Protein AF-A0A9N9FEV3-F1 (afdb_monomer_lite)

Radius of gyration: 33.99 Å; chains: 1; bounding box: 74×33×90 Å

Structure (mmCIF, N/CA/C/O backbone):
data_AF-A0A9N9FEV3-F1
#
_entry.id   AF-A0A9N9FEV3-F1
#
loop_
_atom_site.group_PDB
_atom_site.id
_atom_site.type_symbol
_atom_site.label_atom_id
_atom_site.label_alt_id
_atom_site.label_comp_id
_atom_site.label_asym_id
_atom_site.label_entity_id
_atom_site.label_seq_id
_atom_site.pdbx_PDB_ins_code
_atom_site.Cartn_x
_atom_site.Cartn_y
_atom_site.Cartn_z
_atom_site.occupancy
_atom_site.B_iso_or_equiv
_atom_site.auth_seq_id
_atom_site.auth_comp_id
_atom_site.auth_asym_id
_atom_site.auth_atom_id
_atom_site.pdbx_PDB_model_num
ATOM 1 N N . MET A 1 1 ? -10.235 -8.795 18.829 1.00 46.62 1 MET A N 1
ATOM 2 C CA . MET A 1 1 ? -9.076 -9.648 18.481 1.00 46.62 1 MET A CA 1
ATOM 3 C C . MET A 1 1 ? -8.788 -9.553 16.982 1.00 46.62 1 MET A C 1
ATOM 5 O O . MET A 1 1 ? -7.629 -9.436 16.609 1.00 46.62 1 MET A O 1
ATOM 9 N N . ASP A 1 2 ? -9.829 -9.450 16.149 1.00 63.72 2 ASP A N 1
ATOM 10 C CA . ASP A 1 2 ? -9.711 -9.367 14.683 1.00 63.72 2 ASP A CA 1
ATOM 11 C C . ASP A 1 2 ? -8.996 -8.112 14.156 1.00 63.72 2 ASP A C 1
ATOM 13 O O . ASP A 1 2 ? -8.153 -8.231 13.273 1.00 63.72 2 ASP A O 1
ATOM 17 N N . SER A 1 3 ? -9.219 -6.932 14.751 1.00 64.06 3 SER A N 1
ATOM 18 C CA . SER A 1 3 ? -8.550 -5.689 14.311 1.00 64.06 3 SER A CA 1
ATOM 19 C C . SER A 1 3 ? -7.021 -5.733 14.438 1.00 64.06 3 SER A C 1
ATOM 21 O O . SER A 1 3 ? -6.312 -5.294 13.539 1.00 64.06 3 SER A O 1
ATOM 23 N N . ILE A 1 4 ? -6.489 -6.320 15.518 1.00 63.47 4 ILE A N 1
ATOM 24 C CA . ILE A 1 4 ? -5.034 -6.434 15.740 1.00 63.47 4 ILE A CA 1
ATOM 25 C C . ILE A 1 4 ? -4.415 -7.441 14.760 1.00 63.47 4 ILE A C 1
ATOM 27 O O . ILE A 1 4 ? -3.338 -7.201 14.216 1.00 63.47 4 ILE A O 1
ATOM 31 N N . ASN A 1 5 ? -5.116 -8.546 14.491 1.00 71.50 5 ASN A N 1
ATOM 32 C CA . ASN A 1 5 ? -4.679 -9.551 13.522 1.00 71.50 5 ASN A CA 1
ATOM 33 C C . ASN A 1 5 ? -4.689 -9.007 12.084 1.00 71.50 5 ASN A C 1
ATOM 35 O O . ASN A 1 5 ? -3.796 -9.336 11.301 1.00 71.50 5 ASN A O 1
ATOM 39 N N . ASN A 1 6 ? -5.661 -8.157 11.743 1.00 77.75 6 ASN A N 1
ATOM 40 C CA . ASN A 1 6 ? -5.709 -7.460 10.456 1.00 77.75 6 ASN A CA 1
ATOM 41 C C . ASN A 1 6 ? -4.569 -6.439 10.334 1.00 77.75 6 ASN A C 1
ATOM 43 O O . ASN A 1 6 ? -3.866 -6.436 9.329 1.00 77.75 6 ASN A O 1
ATOM 47 N N . LEU A 1 7 ? -4.298 -5.663 11.390 1.00 76.06 7 LEU A N 1
ATOM 48 C CA . LEU A 1 7 ? -3.181 -4.715 11.419 1.00 76.06 7 LEU A CA 1
ATOM 49 C C . LEU A 1 7 ? -1.832 -5.421 11.182 1.00 76.06 7 LEU A C 1
ATOM 51 O O . LEU A 1 7 ? -1.022 -4.983 10.368 1.00 76.06 7 LEU A O 1
ATOM 55 N N . TYR A 1 8 ? -1.604 -6.553 11.859 1.00 77.00 8 TYR A N 1
ATOM 56 C CA . TYR A 1 8 ? -0.382 -7.344 11.701 1.00 77.00 8 TYR A CA 1
ATOM 57 C C . TYR A 1 8 ? -0.216 -7.892 10.277 1.00 77.00 8 TYR A C 1
ATOM 59 O O . TYR A 1 8 ? 0.888 -7.859 9.727 1.00 77.00 8 TYR A O 1
ATOM 67 N N . ARG A 1 9 ? -1.309 -8.367 9.667 1.00 87.56 9 ARG A N 1
ATOM 68 C CA . ARG A 1 9 ? -1.321 -8.839 8.277 1.00 87.56 9 ARG A CA 1
ATOM 69 C C . ARG A 1 9 ? -0.958 -7.713 7.311 1.00 87.56 9 ARG A C 1
ATOM 71 O O . ARG A 1 9 ? -0.009 -7.872 6.550 1.00 87.56 9 ARG A O 1
ATOM 78 N N . ASN A 1 10 ? -1.608 -6.557 7.434 1.00 86.50 10 ASN A N 1
ATOM 79 C CA . ASN A 1 10 ? -1.361 -5.410 6.561 1.00 86.50 10 ASN A CA 1
ATOM 80 C C . ASN A 1 10 ? 0.096 -4.930 6.662 1.00 86.50 10 ASN A C 1
ATOM 82 O O . ASN A 1 10 ? 0.734 -4.660 5.647 1.00 86.50 10 ASN A O 1
ATOM 86 N N . PHE A 1 11 ? 0.686 -4.910 7.863 1.00 86.25 11 PHE A N 1
ATOM 87 C CA . PHE A 1 11 ? 2.107 -4.576 8.019 1.00 86.25 11 PHE A CA 1
ATOM 88 C C . PHE A 1 11 ? 3.061 -5.605 7.402 1.00 86.25 11 PHE A C 1
ATOM 90 O O . PHE A 1 11 ? 4.135 -5.231 6.915 1.00 86.25 11 PHE A O 1
ATOM 97 N N . LYS A 1 12 ? 2.706 -6.893 7.435 1.00 91.88 12 LYS A N 1
ATOM 98 C CA . LYS A 1 12 ? 3.480 -7.944 6.768 1.00 91.88 12 LYS A CA 1
ATOM 99 C C . LYS A 1 12 ? 3.437 -7.757 5.250 1.00 91.88 12 LYS A C 1
ATOM 101 O O . LYS A 1 12 ? 4.491 -7.720 4.620 1.00 91.88 12 LYS A O 1
ATOM 106 N N . ASP A 1 13 ? 2.252 -7.547 4.694 1.00 92.50 13 ASP A N 1
ATOM 107 C CA . ASP A 1 13 ? 2.070 -7.390 3.251 1.00 92.50 13 ASP A CA 1
ATOM 108 C C . ASP A 1 13 ? 2.741 -6.101 2.735 1.00 92.50 13 ASP A C 1
ATOM 110 O O . ASP A 1 13 ? 3.391 -6.108 1.686 1.00 92.50 13 ASP A O 1
ATOM 114 N N . LEU A 1 14 ? 2.718 -5.019 3.526 1.00 91.69 14 LEU A N 1
ATOM 115 C CA . LEU A 1 14 ? 3.453 -3.782 3.240 1.00 91.69 14 LEU A CA 1
ATOM 116 C C . LEU A 1 14 ? 4.976 -4.013 3.172 1.00 91.69 14 LEU A C 1
ATOM 118 O O . LEU A 1 14 ? 5.665 -3.448 2.317 1.00 91.69 14 LEU A O 1
ATOM 122 N N . LYS A 1 15 ? 5.527 -4.858 4.056 1.00 92.25 15 LYS A N 1
ATOM 123 C CA . LYS A 1 15 ? 6.948 -5.250 4.008 1.00 92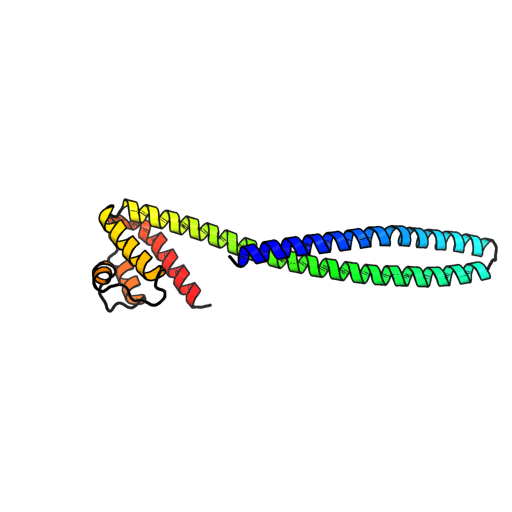.25 15 LYS A CA 1
ATOM 124 C C . LYS A 1 15 ? 7.278 -6.007 2.726 1.00 92.25 15 LYS A C 1
ATOM 126 O O . LYS A 1 15 ? 8.322 -5.743 2.124 1.00 92.25 15 LYS A O 1
ATOM 131 N N . ASP A 1 16 ? 6.394 -6.897 2.293 1.00 94.88 16 ASP A N 1
ATOM 132 C CA . ASP A 1 16 ? 6.584 -7.666 1.066 1.00 94.88 16 ASP A CA 1
ATOM 133 C C . ASP A 1 16 ? 6.515 -6.764 -0.176 1.00 94.88 16 ASP A C 1
ATOM 135 O O . ASP A 1 16 ? 7.354 -6.880 -1.075 1.00 94.88 16 ASP A O 1
ATOM 139 N N . LEU A 1 17 ? 5.584 -5.801 -0.210 1.00 94.31 17 LEU A N 1
ATOM 140 C CA . LEU A 1 17 ? 5.532 -4.771 -1.255 1.00 94.31 17 LEU A CA 1
ATOM 141 C C . LEU A 1 17 ? 6.802 -3.914 -1.279 1.00 94.31 17 LEU A C 1
ATOM 143 O O . LEU A 1 17 ? 7.364 -3.677 -2.351 1.00 94.31 17 LEU A O 1
ATOM 147 N N . LYS A 1 18 ? 7.313 -3.515 -0.108 1.00 93.56 18 LYS A N 1
ATOM 148 C CA . LYS A 1 18 ? 8.578 -2.774 0.001 1.00 93.56 18 LYS A CA 1
ATOM 149 C C . LYS A 1 18 ? 9.749 -3.566 -0.582 1.00 93.56 18 LYS A C 1
ATOM 151 O O . LYS A 1 18 ? 10.563 -2.999 -1.310 1.00 93.56 18 LYS A O 1
ATOM 156 N N . LEU A 1 19 ? 9.831 -4.867 -0.297 1.00 94.75 19 LEU A N 1
ATOM 157 C CA . LEU A 1 19 ? 10.877 -5.731 -0.844 1.00 94.75 19 LEU A CA 1
ATOM 158 C C . LEU A 1 19 ? 10.767 -5.860 -2.371 1.00 94.75 19 LEU A C 1
ATOM 160 O O . LEU A 1 19 ? 11.773 -5.735 -3.071 1.00 94.75 19 LEU A O 1
ATOM 164 N N . LYS A 1 20 ? 9.550 -6.048 -2.897 1.00 95.12 20 LYS A N 1
ATOM 165 C CA . LYS A 1 20 ? 9.294 -6.081 -4.347 1.00 95.12 20 LYS A CA 1
ATOM 166 C C . LYS A 1 20 ? 9.716 -4.775 -5.024 1.00 95.12 20 LYS A C 1
ATOM 168 O O . LYS A 1 20 ? 10.407 -4.823 -6.040 1.00 95.12 20 LYS A O 1
ATOM 173 N N . ASN A 1 21 ? 9.377 -3.626 -4.436 1.00 94.19 21 ASN A N 1
ATOM 174 C CA . ASN A 1 21 ? 9.765 -2.318 -4.964 1.00 94.19 21 ASN A CA 1
ATOM 175 C C . ASN A 1 21 ? 11.292 -2.135 -4.993 1.00 94.19 21 ASN A C 1
ATOM 177 O O . ASN A 1 21 ? 11.847 -1.688 -5.993 1.00 94.19 21 ASN A O 1
ATOM 181 N N . LEU A 1 22 ? 11.990 -2.545 -3.927 1.00 93.56 22 LEU A N 1
ATOM 182 C CA . LEU A 1 22 ? 13.456 -2.499 -3.876 1.00 93.56 22 LEU A CA 1
ATOM 183 C C . LEU A 1 22 ? 14.097 -3.352 -4.977 1.00 93.56 22 LEU A C 1
ATOM 185 O O . LEU A 1 22 ? 15.072 -2.931 -5.597 1.00 93.56 22 LEU A O 1
ATOM 189 N N . ASN A 1 23 ? 13.555 -4.541 -5.240 1.00 93.62 23 ASN A N 1
ATOM 190 C CA . ASN A 1 23 ? 14.064 -5.419 -6.295 1.00 93.62 23 ASN A CA 1
ATOM 191 C C . ASN A 1 23 ? 13.820 -4.844 -7.698 1.00 93.62 23 ASN A C 1
ATOM 193 O O . ASN A 1 23 ? 14.698 -4.939 -8.559 1.00 93.62 23 ASN A O 1
ATOM 197 N N . LEU A 1 24 ? 12.673 -4.192 -7.916 1.00 93.69 24 LEU A N 1
ATOM 198 C CA . LEU A 1 24 ? 12.403 -3.463 -9.156 1.00 93.69 24 LEU A CA 1
ATOM 199 C C . LEU A 1 24 ? 13.379 -2.311 -9.361 1.00 93.69 24 LEU A C 1
ATOM 201 O O . LEU A 1 24 ? 13.983 -2.215 -10.423 1.00 93.69 24 LEU A O 1
ATOM 205 N N . GLN A 1 25 ? 13.599 -1.482 -8.340 1.00 90.69 25 GLN A N 1
ATOM 206 C CA . GLN A 1 25 ? 14.552 -0.373 -8.423 1.00 90.69 25 GLN A CA 1
ATOM 207 C C . GLN A 1 25 ? 15.972 -0.852 -8.743 1.00 90.69 25 GLN A C 1
ATOM 209 O O . GLN A 1 25 ? 16.647 -0.259 -9.585 1.00 90.69 25 GLN A O 1
ATOM 214 N N . LYS A 1 26 ? 16.412 -1.954 -8.120 1.00 93.19 26 LYS A N 1
ATOM 215 C CA . LYS A 1 26 ? 17.711 -2.579 -8.419 1.00 93.19 26 LYS A CA 1
ATOM 216 C C . LYS A 1 26 ? 17.829 -3.033 -9.872 1.00 93.19 26 LYS A C 1
ATOM 218 O O . LYS A 1 26 ? 18.924 -2.980 -10.416 1.00 93.19 26 LYS A O 1
ATOM 223 N N . SER A 1 27 ? 16.726 -3.466 -10.476 1.00 90.50 27 SER A N 1
ATOM 224 C CA . SER A 1 27 ? 16.697 -3.934 -11.865 1.00 90.50 27 SER A CA 1
ATOM 225 C C . SER A 1 27 ? 16.547 -2.780 -12.867 1.00 90.50 27 SER A C 1
ATOM 227 O O . SER A 1 27 ? 17.053 -2.873 -13.976 1.00 90.50 27 SER A O 1
ATOM 229 N N . LEU A 1 28 ? 15.897 -1.674 -12.480 1.00 91.06 28 LEU A N 1
ATOM 230 C CA . LEU A 1 28 ? 15.610 -0.546 -13.375 1.00 91.06 28 LEU A CA 1
ATOM 231 C C . LEU A 1 28 ? 16.851 0.320 -13.600 1.00 91.06 28 LEU A C 1
ATOM 233 O O . LEU A 1 28 ? 17.079 0.818 -14.697 1.00 91.06 28 LEU A O 1
ATOM 237 N N . LYS A 1 29 ? 17.666 0.483 -12.553 1.00 90.81 29 LYS A N 1
ATOM 238 C CA . LYS A 1 29 ? 18.888 1.287 -12.601 1.00 90.81 29 LYS A CA 1
ATOM 239 C C . LYS A 1 29 ? 19.859 0.861 -13.719 1.00 90.81 29 LYS A C 1
ATOM 241 O O . LYS A 1 29 ? 20.222 1.736 -14.498 1.00 90.81 29 LYS A O 1
ATOM 246 N N . PRO A 1 30 ? 20.262 -0.420 -13.846 1.00 92.69 30 PRO A N 1
ATOM 247 C CA . PRO A 1 30 ? 21.149 -0.836 -14.931 1.00 92.69 30 PRO A CA 1
ATOM 248 C C . PRO A 1 30 ? 20.497 -0.716 -16.312 1.00 92.69 30 PRO A C 1
ATOM 250 O O . PRO A 1 30 ? 21.194 -0.410 -17.266 1.00 92.69 30 PRO A O 1
ATOM 253 N N . MET A 1 31 ? 19.173 -0.877 -16.432 1.00 90.88 31 MET A N 1
ATOM 254 C CA . MET A 1 31 ? 18.487 -0.692 -17.719 1.00 90.88 31 MET A CA 1
ATOM 255 C C . MET A 1 31 ? 18.555 0.751 -18.221 1.00 90.88 31 MET A C 1
ATOM 257 O O . MET A 1 31 ? 18.678 0.961 -19.422 1.00 90.88 31 MET A O 1
ATOM 261 N N . GLY A 1 32 ? 18.488 1.733 -17.316 1.00 90.25 32 GLY A N 1
ATOM 262 C CA . GLY A 1 32 ? 18.696 3.137 -17.678 1.00 90.25 32 GLY A CA 1
ATOM 263 C C . GLY A 1 32 ? 20.120 3.403 -18.174 1.00 90.25 32 GLY A C 1
ATOM 264 O O . GLY A 1 32 ? 20.295 4.124 -19.146 1.00 90.25 32 GLY A O 1
ATOM 265 N N . GLN A 1 33 ? 21.119 2.764 -17.556 1.00 93.38 33 GLN A N 1
ATOM 266 C CA . GLN A 1 33 ? 22.520 2.866 -17.983 1.00 93.38 33 GLN A CA 1
ATOM 267 C C . GLN A 1 33 ? 22.744 2.211 -19.351 1.00 93.38 33 GLN A C 1
ATOM 269 O O . GLN A 1 33 ? 23.334 2.824 -20.229 1.00 93.38 33 GLN A O 1
ATOM 274 N N . GLU A 1 34 ? 22.197 1.011 -19.564 1.00 93.81 34 GLU A N 1
ATOM 275 C CA . GLU A 1 34 ? 22.226 0.323 -20.862 1.00 93.81 34 GLU A CA 1
ATOM 276 C C . GLU A 1 34 ? 21.590 1.189 -21.961 1.00 93.81 34 GLU A C 1
ATOM 278 O O . GLU A 1 34 ? 22.093 1.260 -23.077 1.00 93.81 34 GLU A O 1
ATOM 283 N N . GLN A 1 35 ? 20.503 1.901 -21.647 1.00 93.69 35 GLN A N 1
ATOM 284 C CA . GLN A 1 35 ? 19.866 2.802 -22.601 1.00 93.69 35 GLN A CA 1
ATOM 285 C C . GLN A 1 35 ? 20.772 3.984 -22.990 1.00 93.69 35 GLN A C 1
ATOM 287 O O . GLN A 1 35 ? 20.810 4.346 -24.166 1.00 93.69 35 GLN A O 1
ATOM 292 N N . GLU A 1 36 ? 21.495 4.577 -22.035 1.00 95.06 36 GLU A N 1
ATOM 293 C CA . GLU A 1 36 ? 22.487 5.633 -22.297 1.00 95.06 36 GLU A CA 1
ATOM 294 C C . GLU A 1 36 ? 23.653 5.108 -23.154 1.00 95.06 36 GLU A C 1
ATOM 296 O O . GLU A 1 36 ? 23.993 5.724 -24.164 1.00 95.06 36 GLU A O 1
ATOM 301 N N . GLU A 1 37 ? 24.193 3.930 -22.824 1.00 95.81 37 GLU A N 1
ATOM 302 C CA . GLU A 1 37 ? 25.275 3.279 -23.582 1.00 95.81 37 GLU A CA 1
ATOM 303 C C . GLU A 1 37 ? 24.871 2.999 -25.040 1.00 95.81 37 GLU A C 1
ATOM 305 O O . GLU A 1 37 ? 25.634 3.275 -25.969 1.00 95.81 37 GLU A O 1
ATOM 310 N N . LEU A 1 38 ? 23.636 2.536 -25.268 1.00 95.44 38 LEU A N 1
ATOM 311 C CA . LEU A 1 38 ? 23.104 2.302 -26.614 1.00 95.44 38 LEU A CA 1
ATOM 312 C C . LEU A 1 38 ? 23.008 3.585 -27.451 1.00 95.44 38 LEU A C 1
ATOM 314 O O . LEU A 1 38 ? 23.207 3.541 -28.671 1.00 95.44 38 LEU A O 1
ATOM 318 N N . PHE A 1 39 ? 22.702 4.727 -26.825 1.00 94.56 39 PHE A N 1
ATOM 319 C CA . PHE A 1 39 ? 22.693 6.018 -27.516 1.00 94.56 39 PHE A CA 1
ATOM 320 C C . PHE A 1 39 ? 24.105 6.466 -27.894 1.00 94.56 39 PHE A C 1
ATOM 322 O O . PHE A 1 39 ? 24.317 6.875 -29.040 1.00 94.56 39 PHE A O 1
ATOM 329 N N . ASP A 1 40 ? 25.069 6.333 -26.982 1.00 96.19 40 ASP A N 1
ATOM 330 C CA . ASP A 1 40 ? 26.474 6.655 -27.251 1.00 96.19 40 ASP A CA 1
ATOM 331 C C . ASP A 1 40 ? 27.038 5.794 -28.388 1.00 96.19 40 ASP A C 1
ATOM 333 O O . ASP A 1 40 ? 27.709 6.291 -29.299 1.00 96.19 40 ASP A O 1
ATOM 337 N N . ASP A 1 41 ? 26.732 4.498 -28.385 1.00 95.94 41 ASP A N 1
ATOM 338 C CA . ASP A 1 41 ? 27.177 3.590 -29.437 1.00 95.94 41 ASP A CA 1
ATOM 339 C C . ASP A 1 41 ? 26.477 3.863 -30.769 1.00 95.94 41 ASP A C 1
ATOM 341 O O . ASP A 1 41 ? 27.086 3.718 -31.832 1.00 95.94 41 ASP A O 1
ATOM 345 N N . MET A 1 42 ? 25.220 4.317 -30.745 1.00 94.12 42 MET A N 1
ATOM 346 C CA . MET A 1 42 ? 24.525 4.738 -31.962 1.00 94.12 42 MET A CA 1
ATOM 347 C C . MET A 1 42 ? 25.168 5.988 -32.561 1.00 94.12 42 MET A C 1
ATOM 349 O O . MET A 1 42 ? 25.377 6.031 -33.773 1.00 94.12 42 MET A O 1
ATOM 353 N N . ALA A 1 43 ? 25.535 6.966 -31.731 1.00 94.50 43 ALA A N 1
ATOM 354 C CA . ALA A 1 43 ? 26.246 8.158 -32.180 1.00 94.50 43 ALA A CA 1
ATOM 355 C C . ALA A 1 43 ? 27.582 7.791 -32.852 1.00 94.50 43 ALA A C 1
ATOM 357 O O . ALA A 1 43 ? 27.827 8.197 -33.990 1.00 94.50 43 ALA A O 1
ATOM 358 N N . LYS A 1 44 ? 28.387 6.922 -32.224 1.00 95.94 44 LYS A N 1
ATOM 359 C CA . LYS A 1 44 ? 29.645 6.419 -32.812 1.00 95.94 44 LYS A CA 1
ATOM 360 C C . LYS A 1 44 ? 29.418 5.676 -34.129 1.00 95.94 44 LYS A C 1
ATOM 362 O O . LYS A 1 44 ? 30.198 5.831 -35.068 1.00 95.94 44 LYS A O 1
ATOM 367 N N . ASN A 1 45 ? 28.385 4.837 -34.213 1.00 95.19 45 ASN A N 1
ATOM 368 C CA . ASN A 1 45 ? 28.086 4.095 -35.438 1.00 95.19 45 ASN A CA 1
ATOM 369 C C . ASN A 1 45 ? 27.668 5.036 -36.581 1.00 95.19 45 ASN A C 1
ATOM 371 O O . ASN A 1 45 ? 28.097 4.825 -37.715 1.00 95.19 45 ASN A O 1
ATOM 375 N N . LEU A 1 46 ? 26.914 6.102 -36.288 1.00 92.88 46 LEU A N 1
ATOM 376 C CA . LEU A 1 46 ? 26.552 7.134 -37.265 1.00 92.88 46 LEU A CA 1
ATOM 377 C C . LEU A 1 46 ? 27.776 7.901 -37.776 1.00 92.88 46 LEU A C 1
ATOM 379 O O . LEU A 1 46 ? 27.933 8.048 -38.988 1.00 92.88 46 LEU A O 1
ATOM 383 N N . GLU A 1 47 ? 28.661 8.341 -36.878 1.00 96.06 47 GLU A N 1
ATOM 384 C CA . GLU A 1 47 ? 29.904 9.042 -37.238 1.00 96.06 47 GLU A CA 1
ATOM 385 C C . GLU A 1 47 ? 30.799 8.197 -38.151 1.00 96.06 47 GLU A C 1
ATOM 387 O O . GLU A 1 47 ? 31.383 8.702 -39.109 1.00 96.06 47 GLU A O 1
ATOM 392 N N . ASN A 1 48 ? 30.861 6.890 -37.888 1.00 95.81 48 ASN A N 1
ATOM 393 C CA . ASN A 1 48 ? 31.671 5.945 -38.652 1.00 95.81 48 ASN A CA 1
ATOM 394 C C . ASN A 1 48 ? 30.933 5.326 -39.855 1.00 95.81 48 ASN A C 1
ATOM 396 O O . ASN A 1 48 ? 31.462 4.404 -40.477 1.00 95.81 48 ASN A O 1
ATOM 400 N N . LEU A 1 49 ? 29.723 5.800 -40.186 1.00 94.75 49 LEU A N 1
ATOM 401 C CA . LEU A 1 49 ? 28.881 5.295 -41.284 1.00 94.75 49 LEU A CA 1
ATOM 402 C C . LEU A 1 49 ? 28.590 3.777 -41.207 1.00 94.75 49 LEU A C 1
ATOM 404 O O . LEU A 1 49 ? 28.373 3.117 -42.227 1.00 94.75 49 LEU A O 1
ATOM 408 N N . ARG A 1 50 ? 28.562 3.215 -39.991 1.00 95.88 50 ARG A N 1
ATOM 409 C CA . ARG A 1 50 ? 28.270 1.802 -39.699 1.00 95.88 50 ARG A CA 1
ATOM 410 C C . ARG A 1 50 ? 26.773 1.571 -39.500 1.00 95.88 50 ARG A C 1
ATOM 412 O O . ARG A 1 50 ? 26.279 1.418 -38.383 1.00 95.88 50 ARG A O 1
ATOM 419 N N . TRP A 1 51 ? 26.039 1.559 -40.608 1.00 92.75 51 TRP A N 1
ATOM 420 C CA . TRP A 1 51 ? 24.577 1.425 -40.609 1.00 92.75 51 TRP A CA 1
ATOM 421 C C . TRP A 1 51 ? 24.066 0.103 -40.025 1.00 92.75 51 TRP A C 1
ATOM 423 O O . TRP A 1 51 ? 23.012 0.084 -39.396 1.00 92.75 51 TRP A O 1
ATOM 433 N N . ASP A 1 52 ? 24.819 -0.984 -40.192 1.00 95.00 52 ASP A N 1
ATOM 434 C CA . ASP A 1 52 ? 24.561 -2.282 -39.563 1.00 95.00 52 ASP A CA 1
ATOM 435 C C . ASP A 1 52 ? 24.547 -2.174 -38.030 1.00 95.00 52 ASP A C 1
ATOM 437 O O . ASP A 1 52 ? 23.617 -2.651 -37.381 1.00 95.00 52 ASP A O 1
ATOM 441 N N . GLY A 1 53 ? 25.529 -1.467 -37.463 1.00 94.56 53 GLY A N 1
ATOM 442 C CA . GLY A 1 53 ? 25.599 -1.187 -36.031 1.00 94.56 53 GLY A CA 1
ATOM 443 C C . GLY A 1 53 ? 24.434 -0.321 -35.547 1.00 94.56 53 GLY A C 1
ATOM 444 O O . GLY A 1 53 ? 23.857 -0.593 -34.499 1.00 94.56 53 GLY A O 1
ATOM 445 N N . CYS A 1 54 ? 24.019 0.676 -36.335 1.00 92.44 54 CYS A N 1
ATOM 446 C CA . CYS A 1 54 ? 22.839 1.483 -36.007 1.00 92.44 54 CYS A CA 1
ATOM 447 C C . CYS A 1 54 ? 21.554 0.644 -35.943 1.00 92.44 54 CYS A C 1
ATOM 449 O O . CYS A 1 54 ? 20.734 0.862 -35.053 1.00 92.44 54 CYS A O 1
ATOM 451 N N . ILE A 1 55 ? 21.376 -0.314 -36.862 1.00 93.69 55 ILE A N 1
ATOM 452 C CA . ILE A 1 55 ? 20.207 -1.208 -36.869 1.00 93.69 55 ILE A CA 1
ATOM 453 C C . ILE A 1 55 ? 20.174 -2.051 -35.588 1.00 93.69 55 ILE A C 1
ATOM 455 O O . ILE A 1 55 ? 19.134 -2.097 -34.931 1.00 93.69 55 ILE A O 1
ATOM 459 N N . ILE A 1 56 ? 21.309 -2.645 -35.200 1.00 95.44 56 ILE A N 1
ATOM 460 C CA . ILE A 1 56 ? 21.427 -3.437 -33.964 1.00 95.44 56 ILE A CA 1
ATOM 461 C C . ILE A 1 56 ? 21.061 -2.584 -32.741 1.00 95.44 56 ILE A C 1
ATOM 463 O O . ILE A 1 56 ? 20.203 -2.980 -31.952 1.00 95.44 56 ILE A O 1
ATOM 467 N N . ASN A 1 57 ? 21.613 -1.372 -32.634 1.00 95.19 57 ASN A N 1
ATOM 468 C CA . ASN A 1 57 ? 21.342 -0.488 -31.497 1.00 95.19 57 ASN A CA 1
ATOM 469 C C . ASN A 1 57 ? 19.854 -0.109 -31.397 1.00 95.19 57 ASN A C 1
ATOM 471 O O . ASN A 1 57 ? 19.302 -0.043 -30.301 1.00 95.19 57 ASN A O 1
ATOM 475 N N . VAL A 1 58 ? 19.171 0.118 -32.528 1.00 94.81 58 VAL A N 1
ATOM 476 C CA . VAL A 1 58 ? 17.720 0.391 -32.542 1.00 94.81 58 VAL A CA 1
ATOM 477 C C .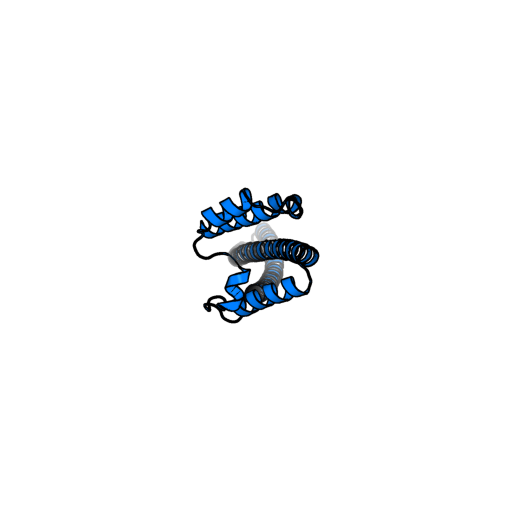 VAL A 1 58 ? 16.914 -0.822 -32.065 1.00 94.81 58 VAL A C 1
ATOM 479 O O . VAL A 1 58 ? 15.939 -0.662 -31.321 1.00 94.81 58 VAL A O 1
ATOM 482 N N . GLU A 1 59 ? 17.289 -2.035 -32.476 1.00 96.19 59 GLU A N 1
ATOM 483 C CA . GLU A 1 59 ? 16.627 -3.264 -32.026 1.00 96.19 59 GLU A CA 1
ATOM 484 C C . GLU A 1 59 ? 16.800 -3.488 -30.517 1.00 96.19 59 GLU A C 1
ATOM 486 O O . GLU A 1 59 ? 15.827 -3.806 -29.819 1.00 96.19 59 GLU A O 1
ATOM 491 N N . GLU A 1 60 ? 18.006 -3.258 -29.999 1.00 96.25 60 GLU A N 1
ATOM 492 C CA . GLU A 1 60 ? 18.314 -3.359 -28.572 1.00 96.25 60 GLU A CA 1
ATOM 493 C C . GLU A 1 60 ? 17.591 -2.280 -27.755 1.00 96.25 60 GLU A C 1
ATOM 495 O O . GLU A 1 60 ? 16.930 -2.610 -26.766 1.00 96.25 60 GLU A O 1
ATOM 500 N N . LEU A 1 61 ? 17.565 -1.027 -28.228 1.00 95.62 61 LEU A N 1
ATOM 501 C CA . LEU A 1 61 ? 16.787 0.057 -27.612 1.00 95.62 61 LEU A CA 1
ATOM 502 C C . LEU A 1 61 ? 15.301 -0.284 -27.529 1.00 95.62 61 LEU A C 1
ATOM 504 O O . LEU A 1 61 ? 14.658 -0.062 -26.501 1.00 95.62 61 LEU A O 1
ATOM 508 N N . LYS A 1 62 ? 14.731 -0.857 -28.594 1.00 96.44 62 LYS A N 1
ATOM 509 C CA . LYS A 1 62 ? 13.326 -1.281 -28.603 1.00 96.44 62 LYS A CA 1
ATOM 510 C C . LYS A 1 62 ? 13.058 -2.348 -27.540 1.00 96.44 62 LYS A C 1
ATOM 512 O O . LYS A 1 62 ? 12.014 -2.314 -26.880 1.00 96.44 62 LYS A O 1
ATOM 517 N N . LYS A 1 63 ? 13.975 -3.304 -27.374 1.00 96.12 63 LYS A N 1
ATOM 518 C CA . LYS A 1 63 ? 13.872 -4.360 -26.359 1.00 96.12 63 LYS A CA 1
ATOM 519 C C . LYS A 1 63 ? 13.983 -3.784 -24.944 1.00 96.12 63 LYS A C 1
ATOM 521 O O . LYS A 1 63 ? 13.103 -4.065 -24.128 1.00 96.12 63 LYS A O 1
ATOM 526 N N . ASN A 1 64 ? 14.997 -2.961 -24.683 1.00 95.75 64 ASN A N 1
ATOM 527 C CA . ASN A 1 64 ? 15.223 -2.307 -23.393 1.00 95.75 64 ASN A CA 1
ATOM 528 C C . ASN A 1 64 ? 14.035 -1.392 -23.017 1.00 95.75 64 ASN A C 1
ATOM 530 O O . ASN A 1 64 ? 13.440 -1.548 -21.950 1.00 95.75 64 ASN A O 1
ATOM 534 N N . SER A 1 65 ? 13.550 -0.561 -23.947 1.00 94.69 65 SER A N 1
ATOM 535 C CA . SER A 1 65 ? 12.378 0.308 -23.741 1.00 94.69 65 SER A CA 1
ATOM 536 C C . SER A 1 65 ? 11.104 -0.471 -23.382 1.00 94.69 65 SER A C 1
ATOM 538 O O . SER A 1 65 ? 10.337 -0.070 -22.495 1.00 94.69 65 SER A O 1
ATOM 540 N N . LYS A 1 66 ? 10.878 -1.630 -24.019 1.00 96.25 66 LYS A N 1
ATOM 541 C CA . LYS A 1 66 ? 9.752 -2.513 -23.680 1.00 96.25 66 LYS A CA 1
ATOM 542 C C . LYS A 1 66 ? 9.870 -3.047 -22.251 1.00 96.25 66 LYS A C 1
ATOM 544 O O . LYS A 1 66 ? 8.860 -3.106 -21.549 1.00 96.25 66 LYS A O 1
ATOM 549 N N . GLN A 1 67 ? 11.073 -3.421 -21.819 1.00 95.19 67 GLN A N 1
ATOM 550 C CA . GLN A 1 67 ? 11.320 -3.894 -20.455 1.00 95.19 67 GLN A CA 1
ATOM 551 C C . GLN A 1 67 ? 11.108 -2.778 -19.425 1.00 95.19 67 GLN A C 1
ATOM 553 O O . GLN A 1 67 ? 10.366 -2.986 -18.464 1.00 95.19 67 GLN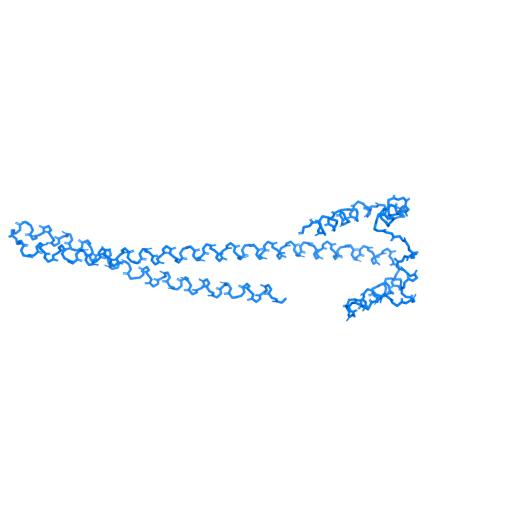 A O 1
ATOM 558 N N . ILE A 1 68 ? 11.643 -1.576 -19.668 1.00 94.56 68 ILE A N 1
ATOM 559 C CA . ILE A 1 68 ? 11.422 -0.395 -18.815 1.00 94.56 68 ILE A CA 1
ATOM 560 C C . ILE A 1 68 ? 9.924 -0.107 -18.675 1.00 94.56 68 ILE A C 1
ATOM 562 O O . ILE A 1 68 ? 9.419 0.046 -17.563 1.00 94.56 68 ILE A O 1
ATOM 566 N N . SER A 1 69 ? 9.184 -0.111 -19.786 1.00 94.44 69 SER A N 1
ATOM 567 C CA . SER A 1 69 ? 7.735 0.126 -19.779 1.00 94.44 69 SER A CA 1
ATOM 568 C C . SER A 1 69 ? 6.980 -0.913 -18.940 1.00 94.44 69 SER A C 1
ATOM 570 O O . SER A 1 69 ? 6.073 -0.572 -18.179 1.00 94.44 69 SER A O 1
ATOM 572 N N . GLN A 1 70 ? 7.369 -2.190 -19.030 1.00 95.31 70 GLN A N 1
ATOM 573 C CA . GLN A 1 70 ? 6.791 -3.257 -18.207 1.00 95.31 70 GLN A CA 1
ATOM 574 C C . GLN A 1 70 ? 7.094 -3.058 -16.718 1.00 95.31 70 GLN A C 1
ATOM 576 O O . GLN A 1 70 ? 6.198 -3.217 -15.885 1.00 95.31 70 GLN A O 1
ATOM 581 N N . MET A 1 71 ? 8.328 -2.688 -16.380 1.00 93.69 71 MET A N 1
ATOM 582 C CA . MET A 1 71 ? 8.739 -2.430 -15.001 1.00 93.69 71 MET A CA 1
ATOM 583 C C . MET A 1 71 ? 8.039 -1.213 -14.401 1.00 93.69 71 MET A C 1
ATOM 585 O O . MET A 1 71 ? 7.584 -1.286 -13.262 1.00 93.69 71 MET A O 1
ATOM 589 N N . MET A 1 72 ? 7.871 -0.137 -15.170 1.00 93.19 72 MET A N 1
ATOM 590 C CA . MET A 1 72 ? 7.077 1.026 -14.764 1.00 93.19 72 MET A CA 1
ATOM 591 C C . MET A 1 72 ? 5.620 0.638 -14.493 1.00 93.19 72 MET A C 1
ATOM 593 O O . MET A 1 72 ? 5.046 1.039 -13.482 1.00 93.19 72 MET A O 1
ATOM 597 N N . GLY A 1 73 ? 5.035 -0.224 -15.332 1.00 94.94 73 GLY A N 1
ATOM 598 C CA . GLY A 1 73 ? 3.704 -0.779 -15.082 1.00 94.94 73 GLY A CA 1
ATOM 599 C C . GLY A 1 73 ? 3.624 -1.596 -13.784 1.00 94.94 73 GLY A C 1
ATOM 600 O O . GLY A 1 73 ? 2.639 -1.505 -13.053 1.00 94.94 73 GLY A O 1
ATOM 601 N N . GLN A 1 74 ? 4.660 -2.376 -13.461 1.00 94.94 74 GLN A N 1
ATOM 602 C CA . GLN A 1 74 ? 4.738 -3.108 -12.190 1.00 94.94 74 GLN A CA 1
ATOM 603 C C . GLN A 1 74 ? 4.912 -2.166 -10.994 1.00 94.94 74 GLN A C 1
ATOM 605 O O . GLN A 1 74 ? 4.280 -2.377 -9.958 1.00 94.94 74 GLN A O 1
ATOM 610 N N . GLN A 1 75 ? 5.717 -1.112 -11.140 1.00 94.12 75 GLN A N 1
ATOM 611 C CA . GLN A 1 75 ? 5.904 -0.098 -10.110 1.00 94.12 75 GLN A CA 1
ATOM 612 C C . GLN A 1 75 ? 4.590 0.622 -9.798 1.00 94.12 75 GLN A C 1
ATOM 614 O O . GLN A 1 75 ? 4.244 0.754 -8.627 1.00 94.12 75 GLN A O 1
ATOM 619 N N . ASN A 1 76 ? 3.818 1.008 -10.819 1.00 95.19 76 ASN A N 1
ATOM 620 C CA . ASN A 1 76 ? 2.528 1.668 -10.618 1.00 95.19 76 ASN A CA 1
ATOM 621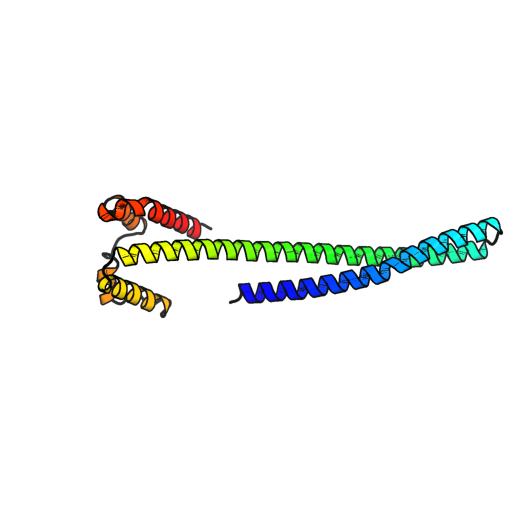 C C . ASN A 1 76 ? 1.553 0.792 -9.812 1.00 95.19 76 ASN A C 1
ATOM 623 O O . ASN A 1 76 ? 0.969 1.251 -8.836 1.00 95.19 76 ASN A O 1
ATOM 627 N N . LYS A 1 77 ? 1.475 -0.508 -10.133 1.00 96.06 77 LYS A N 1
ATOM 628 C CA . LYS A 1 77 ? 0.653 -1.470 -9.374 1.00 96.06 77 LYS A CA 1
ATOM 629 C C . LYS A 1 77 ? 1.079 -1.593 -7.910 1.00 96.06 77 LYS A C 1
ATOM 631 O O . LYS A 1 77 ? 0.230 -1.723 -7.029 1.00 96.06 77 LYS A O 1
ATOM 636 N N . ILE A 1 78 ? 2.386 -1.577 -7.635 1.00 95.25 78 ILE A N 1
ATOM 637 C CA . ILE A 1 78 ? 2.900 -1.602 -6.258 1.00 95.25 78 ILE A CA 1
ATOM 638 C C . ILE A 1 78 ? 2.523 -0.315 -5.525 1.00 95.25 78 ILE A C 1
ATOM 640 O O . ILE A 1 78 ? 2.118 -0.391 -4.366 1.00 95.25 78 ILE A O 1
ATOM 644 N N . THR A 1 79 ? 2.622 0.841 -6.183 1.00 94.44 79 THR A N 1
ATOM 645 C CA . THR A 1 79 ? 2.222 2.133 -5.613 1.00 94.44 79 THR A CA 1
ATOM 646 C C . THR A 1 79 ? 0.739 2.142 -5.254 1.00 94.44 79 THR A C 1
ATOM 648 O O . THR A 1 79 ? 0.408 2.422 -4.106 1.00 94.44 79 THR A O 1
ATOM 651 N N . GLU A 1 80 ? -0.139 1.755 -6.181 1.00 96.25 80 GLU A N 1
ATOM 652 C CA . GLU A 1 80 ? -1.588 1.657 -5.945 1.00 96.25 80 GLU A CA 1
ATOM 653 C C . GLU A 1 80 ? -1.908 0.708 -4.780 1.00 96.25 80 GLU A C 1
ATOM 655 O O . GLU A 1 80 ? -2.644 1.069 -3.863 1.00 96.25 80 GLU A O 1
ATOM 660 N N . SER A 1 81 ? -1.278 -0.473 -4.755 1.00 95.19 81 SER A N 1
ATOM 661 C CA . SER A 1 81 ? -1.452 -1.442 -3.661 1.00 95.19 81 SER A CA 1
ATOM 662 C C . SER A 1 81 ? -0.978 -0.883 -2.315 1.00 95.19 81 SER A C 1
ATOM 664 O O . SER A 1 81 ? -1.600 -1.118 -1.283 1.00 95.19 81 SER A O 1
ATOM 666 N N . THR A 1 82 ? 0.128 -0.133 -2.318 1.00 95.25 82 THR A N 1
ATOM 667 C CA . THR A 1 82 ? 0.682 0.487 -1.108 1.00 95.25 82 THR A CA 1
ATOM 668 C C . THR A 1 82 ? -0.243 1.581 -0.582 1.00 95.25 82 THR A C 1
ATOM 670 O O . THR A 1 82 ? -0.479 1.632 0.622 1.00 95.25 82 THR A O 1
ATOM 673 N N . LEU A 1 83 ? -0.789 2.427 -1.462 1.00 93.81 83 LEU A N 1
ATOM 674 C CA . LEU A 1 83 ? -1.748 3.470 -1.085 1.00 93.81 83 LEU A CA 1
ATOM 675 C C . LEU A 1 83 ? -3.012 2.864 -0.469 1.00 93.81 83 LEU A C 1
ATOM 677 O O . LEU A 1 83 ? -3.385 3.259 0.632 1.00 93.81 83 LEU A O 1
ATOM 681 N N . SER A 1 84 ? -3.584 1.838 -1.107 1.00 94.00 84 SER A N 1
ATOM 682 C CA . SER A 1 84 ? -4.746 1.110 -0.575 1.00 94.00 84 SER A CA 1
ATOM 683 C C . SER A 1 84 ? -4.480 0.548 0.828 1.00 94.00 84 SER A C 1
ATOM 685 O O . SER A 1 84 ? -5.301 0.703 1.727 1.00 94.00 84 SER A O 1
ATOM 687 N N . MET A 1 85 ? -3.310 -0.063 1.058 1.00 90.62 85 MET A N 1
ATOM 688 C CA . MET A 1 85 ? -2.951 -0.580 2.388 1.00 90.62 85 MET A CA 1
ATOM 689 C C . MET A 1 85 ? -2.761 0.528 3.427 1.00 90.62 85 MET A C 1
ATOM 691 O O . MET A 1 85 ? -3.102 0.333 4.594 1.00 90.62 85 MET A O 1
ATOM 695 N N . ILE A 1 86 ? -2.200 1.676 3.034 1.00 88.44 86 ILE A N 1
ATOM 696 C CA . ILE A 1 86 ? -2.047 2.828 3.931 1.00 88.44 86 ILE A CA 1
ATOM 697 C C . ILE A 1 86 ? -3.423 3.349 4.351 1.00 88.44 86 ILE A C 1
ATOM 699 O O . ILE A 1 86 ? -3.634 3.553 5.544 1.00 88.44 86 ILE A O 1
ATOM 703 N N . GLU A 1 87 ? -4.362 3.502 3.415 1.00 88.00 87 GLU A N 1
ATOM 704 C CA . GLU A 1 87 ? -5.737 3.921 3.718 1.00 88.00 87 GLU A CA 1
ATOM 705 C C . GLU A 1 87 ? -6.425 2.959 4.695 1.00 88.00 87 GLU A C 1
ATOM 707 O O . GLU A 1 87 ? -6.999 3.394 5.697 1.00 88.00 87 GLU A O 1
ATOM 712 N N . GLU A 1 88 ? -6.307 1.647 4.472 1.00 87.94 88 GLU A N 1
ATOM 713 C CA . GLU A 1 88 ? -6.844 0.638 5.390 1.00 87.94 88 GLU A CA 1
ATOM 714 C C . GLU A 1 88 ? -6.240 0.743 6.797 1.00 87.94 88 GLU A C 1
ATOM 716 O O . GLU A 1 88 ? -6.971 0.733 7.791 1.00 87.94 88 GLU A O 1
ATOM 721 N N . ILE A 1 89 ? -4.911 0.861 6.901 1.00 83.62 89 ILE A N 1
ATOM 722 C CA . ILE A 1 89 ? -4.225 1.009 8.192 1.00 83.62 89 ILE A CA 1
ATOM 723 C C . ILE A 1 89 ? -4.674 2.298 8.887 1.00 83.62 89 ILE A C 1
ATOM 725 O O . ILE A 1 89 ? -4.962 2.267 10.084 1.00 83.62 89 ILE A O 1
ATOM 729 N N . SER A 1 90 ? -4.773 3.412 8.160 1.00 77.12 90 SER A N 1
ATOM 730 C CA . SER A 1 90 ? -5.251 4.690 8.695 1.00 77.12 90 SER A CA 1
ATOM 731 C C . SER A 1 90 ? -6.670 4.584 9.248 1.00 77.12 90 SER A C 1
ATOM 733 O O . SER A 1 90 ? -6.924 5.036 10.365 1.00 77.12 90 SER A O 1
ATOM 735 N N . ASN A 1 91 ? -7.579 3.925 8.527 1.00 78.75 91 ASN A N 1
ATOM 736 C CA . ASN A 1 91 ? -8.950 3.706 8.990 1.00 78.75 91 ASN A CA 1
ATOM 737 C C . ASN A 1 91 ? -8.996 2.840 10.257 1.00 78.75 91 ASN A C 1
ATOM 739 O O . ASN A 1 91 ? -9.704 3.167 11.214 1.00 78.75 91 ASN A O 1
ATOM 743 N N . LEU A 1 92 ? -8.196 1.768 10.307 1.00 77.25 92 LEU A N 1
ATOM 744 C CA . LEU A 1 92 ? -8.092 0.914 11.491 1.00 77.25 92 LEU A CA 1
ATOM 745 C C . LEU A 1 92 ? -7.541 1.681 12.699 1.00 77.25 92 LEU A C 1
ATOM 747 O O . LEU A 1 92 ? -8.101 1.571 13.791 1.00 77.25 92 LEU A O 1
ATOM 751 N N . LEU A 1 93 ? -6.491 2.483 12.514 1.00 69.62 93 LEU A N 1
ATOM 752 C CA . LEU A 1 93 ? -5.901 3.285 13.586 1.00 69.62 93 LEU A CA 1
ATOM 753 C C . LEU A 1 93 ? -6.864 4.360 14.094 1.00 69.62 93 LEU A C 1
ATOM 755 O O . LEU A 1 93 ? -7.043 4.458 15.305 1.00 69.62 93 LEU A O 1
ATOM 759 N N . ASN A 1 94 ? -7.555 5.077 13.203 1.00 65.06 94 ASN A N 1
ATOM 760 C CA . ASN A 1 94 ? -8.585 6.045 13.590 1.00 65.06 94 ASN A CA 1
ATOM 761 C C . ASN A 1 94 ? -9.707 5.375 14.393 1.00 65.06 94 ASN A C 1
ATOM 763 O O . ASN A 1 94 ? -10.119 5.884 15.436 1.00 65.06 94 ASN A O 1
ATOM 767 N N . SER A 1 95 ? -10.173 4.197 13.962 1.00 67.12 95 SER A N 1
ATOM 768 C CA . SER A 1 95 ? -11.187 3.443 14.711 1.00 67.12 95 SER A CA 1
ATOM 769 C C . SER A 1 95 ? -10.688 3.032 16.104 1.00 67.12 95 SER A C 1
ATOM 771 O O . SER A 1 95 ? -11.429 3.104 17.085 1.00 67.12 95 SER A O 1
ATOM 773 N N . GLN A 1 96 ? -9.412 2.655 16.223 1.00 62.25 96 GLN A N 1
ATOM 774 C CA . GLN A 1 96 ? -8.807 2.239 17.483 1.00 62.25 96 GLN A CA 1
ATOM 775 C C . GLN A 1 96 ? -8.553 3.420 18.427 1.00 62.25 96 GLN A C 1
ATOM 777 O O . GLN A 1 96 ? -8.776 3.291 19.632 1.00 62.25 96 GLN A O 1
ATOM 782 N N . GLU A 1 97 ? -8.110 4.562 17.907 1.00 53.44 97 GLU A N 1
ATOM 783 C CA . GLU A 1 97 ? -7.938 5.792 18.676 1.00 53.44 97 GLU A CA 1
ATOM 784 C C . GLU A 1 97 ? -9.286 6.282 19.209 1.00 53.44 97 GLU A C 1
ATOM 786 O O . GLU A 1 97 ? -9.410 6.521 20.413 1.00 53.44 97 GLU A O 1
ATOM 791 N N . ASN A 1 98 ? -10.323 6.279 18.367 1.00 45.47 98 ASN A N 1
ATOM 792 C CA . ASN A 1 98 ? -11.692 6.575 18.782 1.00 45.47 98 ASN A CA 1
ATOM 793 C C . ASN A 1 98 ? -12.134 5.646 19.921 1.00 45.47 98 ASN A C 1
ATOM 795 O O . ASN A 1 98 ? -12.546 6.123 20.980 1.00 45.47 98 ASN A O 1
ATOM 799 N N . LEU A 1 99 ? -11.956 4.328 19.775 1.00 50.78 99 LEU A N 1
ATOM 800 C CA . LEU A 1 99 ? -12.255 3.362 20.841 1.00 50.78 99 LEU A CA 1
ATOM 801 C C . LEU A 1 99 ? -11.446 3.620 22.121 1.00 50.78 99 LEU A C 1
ATOM 803 O O . LEU A 1 99 ? -11.958 3.419 23.222 1.00 50.78 99 LEU A O 1
ATOM 807 N N . SER A 1 100 ? -10.194 4.067 22.005 1.00 50.44 100 SER A N 1
ATOM 808 C CA . SER A 1 100 ? -9.348 4.388 23.158 1.00 50.44 100 SER A CA 1
ATOM 809 C C . SER A 1 100 ? -9.850 5.623 23.915 1.00 50.44 100 SER A C 1
ATOM 811 O O . SER A 1 100 ? -9.908 5.605 25.150 1.00 50.44 100 SER A O 1
ATOM 813 N N . CYS A 1 101 ? -10.307 6.646 23.187 1.00 45.47 101 CYS A N 1
ATOM 814 C CA . CYS A 1 101 ? -10.950 7.829 23.742 1.00 45.47 101 CYS A CA 1
ATOM 815 C C . CYS A 1 101 ? -12.248 7.442 24.456 1.00 45.47 101 CYS A C 1
ATOM 817 O O . CYS A 1 101 ? -12.406 7.758 25.636 1.00 45.47 101 CYS A O 1
ATOM 819 N N . TYR A 1 102 ? -13.121 6.663 23.813 1.00 48.19 102 TYR A N 1
ATOM 820 C CA . TYR A 1 102 ? -14.349 6.165 24.440 1.00 48.19 102 TYR A CA 1
ATOM 821 C C . TYR A 1 102 ? -14.070 5.318 25.683 1.00 48.19 102 TYR A C 1
ATOM 823 O O . TYR A 1 102 ? -14.691 5.528 26.723 1.00 48.19 102 TYR A O 1
ATOM 831 N N . LYS A 1 103 ? -13.081 4.416 25.635 1.00 52.16 103 LYS A N 1
ATOM 832 C CA . LYS A 1 103 ? -12.681 3.610 26.797 1.00 52.16 103 LYS A CA 1
ATOM 833 C C . LYS A 1 103 ? -12.251 4.492 27.970 1.00 52.16 103 LYS A C 1
ATOM 835 O O . LYS A 1 103 ? -12.576 4.183 29.117 1.00 52.16 103 LYS A O 1
ATOM 840 N N . ARG A 1 104 ? -11.537 5.586 27.695 1.00 46.50 104 ARG A N 1
ATOM 841 C CA . ARG A 1 104 ? -11.099 6.546 28.714 1.00 46.50 104 ARG A CA 1
ATOM 842 C C . ARG A 1 104 ? -12.281 7.309 29.313 1.00 46.50 104 ARG A C 1
ATOM 844 O O . ARG A 1 104 ? -12.380 7.386 30.533 1.00 46.50 104 ARG A O 1
ATOM 851 N N . TRP A 1 105 ? -13.199 7.786 28.477 1.00 47.78 105 TRP A N 1
ATOM 852 C CA . TRP A 1 105 ? -14.433 8.450 28.908 1.00 47.78 105 TRP A CA 1
ATOM 853 C C . TRP A 1 105 ? -15.321 7.543 29.765 1.00 47.78 105 TRP A C 1
ATOM 855 O O . TRP A 1 105 ? -15.719 7.933 30.860 1.00 47.78 105 TRP A O 1
ATOM 865 N N . VAL A 1 106 ? -15.553 6.303 29.329 1.00 52.81 106 VAL A N 1
ATOM 866 C CA . VAL A 1 106 ? -16.303 5.300 30.104 1.00 52.81 106 VAL A CA 1
ATOM 867 C C . VAL A 1 106 ? -15.599 4.991 31.427 1.00 52.81 106 VAL A C 1
ATOM 869 O O . VAL A 1 106 ? -16.257 4.841 32.452 1.00 52.81 106 VAL A O 1
ATOM 872 N N . SER A 1 107 ? -14.264 4.942 31.440 1.00 58.28 107 SER A N 1
ATOM 873 C CA . SER A 1 107 ? -13.500 4.729 32.676 1.00 58.28 107 SER A CA 1
ATOM 874 C C . SER A 1 107 ? -13.672 5.882 33.666 1.00 58.28 107 SER A C 1
ATOM 876 O O . SER A 1 107 ? -13.849 5.621 34.853 1.00 58.28 107 SER A O 1
ATOM 878 N N . TYR A 1 108 ? -13.657 7.136 33.199 1.00 59.06 108 TYR A N 1
ATOM 879 C CA . TYR A 1 108 ? -13.929 8.295 34.055 1.00 59.06 108 TYR A CA 1
ATOM 880 C C . TYR A 1 108 ? -15.347 8.256 34.614 1.00 59.06 108 TYR A C 1
ATOM 882 O O . TYR A 1 108 ? -15.523 8.358 35.823 1.00 59.06 108 TYR A O 1
ATOM 890 N N . PHE A 1 109 ? -16.338 7.999 33.762 1.00 61.97 109 PHE A N 1
ATOM 891 C CA . PHE A 1 109 ? -17.728 7.875 34.188 1.00 61.97 109 PHE A CA 1
ATOM 892 C C . PHE A 1 109 ? -17.926 6.782 35.253 1.00 61.97 109 PHE A C 1
ATOM 894 O O . PHE A 1 109 ? -18.551 7.024 36.281 1.00 61.97 109 PHE A O 1
ATOM 901 N N . ILE A 1 110 ? -17.346 5.593 35.053 1.00 62.44 110 ILE A N 1
ATOM 902 C CA . ILE A 1 110 ? -17.424 4.493 36.026 1.00 62.44 11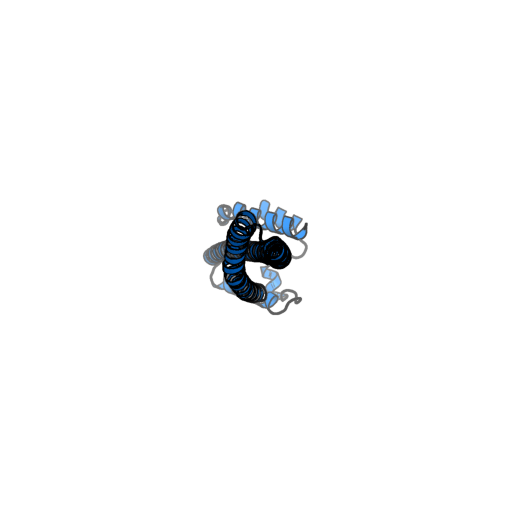0 ILE A CA 1
ATOM 903 C C . ILE A 1 110 ? -16.783 4.880 37.365 1.00 62.44 110 ILE A C 1
ATOM 905 O O . ILE A 1 110 ? -17.288 4.480 38.412 1.00 62.44 110 ILE A O 1
ATOM 909 N N . THR A 1 111 ? -15.670 5.616 37.353 1.00 67.25 111 THR A N 1
ATOM 910 C CA . THR A 1 111 ? -15.010 6.079 38.584 1.00 67.25 111 THR A CA 1
ATOM 911 C C . THR A 1 111 ? -15.889 7.066 39.347 1.00 67.25 111 THR A C 1
ATOM 913 O O . THR A 1 111 ? -16.105 6.876 40.536 1.00 67.25 111 THR A O 1
ATOM 916 N N . GLU A 1 112 ? -16.483 8.036 38.659 1.00 61.62 112 GLU A N 1
ATOM 917 C CA . GLU A 1 112 ? -17.391 9.019 39.266 1.00 61.62 112 GLU A CA 1
ATOM 918 C C . GLU A 1 112 ? -18.636 8.352 39.874 1.00 61.62 112 GLU A C 1
ATOM 920 O O . GLU A 1 112 ? -19.020 8.625 41.010 1.00 61.62 112 GLU A O 1
ATOM 925 N N . VAL A 1 113 ? -19.235 7.389 39.165 1.00 61.38 113 VAL A N 1
ATOM 926 C CA . VAL A 1 113 ? -20.371 6.610 39.685 1.00 61.38 113 VAL A CA 1
ATOM 927 C C . VAL A 1 113 ? -19.972 5.781 40.913 1.00 61.38 113 VAL A C 1
ATOM 929 O O . VAL A 1 113 ? -20.751 5.683 41.859 1.00 61.38 113 VAL A O 1
ATOM 932 N N . LYS A 1 114 ? -18.760 5.209 40.935 1.00 63.09 114 LYS A N 1
ATOM 933 C CA . LYS A 1 114 ? -18.226 4.475 42.097 1.00 63.09 114 LYS A CA 1
ATOM 934 C C . LYS A 1 114 ? -17.983 5.354 43.314 1.00 63.09 114 LYS A C 1
ATOM 936 O O . LYS A 1 114 ? -18.086 4.847 44.421 1.00 63.09 114 LYS A O 1
ATOM 941 N N . GLU A 1 115 ? -17.578 6.604 43.120 1.00 67.56 115 GLU A N 1
ATOM 942 C CA . GLU A 1 115 ? -17.328 7.534 44.226 1.00 67.56 115 GLU A CA 1
ATOM 943 C C . GLU A 1 115 ? -18.633 8.035 44.845 1.00 67.56 115 GLU A C 1
ATOM 945 O O . GLU A 1 115 ? -18.695 8.280 46.048 1.00 67.56 115 GLU A O 1
ATOM 950 N N . LYS A 1 116 ? -19.688 8.149 44.032 1.00 67.06 116 LYS A N 1
ATOM 951 C CA . LYS A 1 116 ? -20.997 8.636 44.477 1.00 67.06 116 LYS A CA 1
ATOM 952 C C . LYS A 1 116 ? -21.934 7.556 45.001 1.00 67.06 116 LYS A C 1
ATOM 954 O O . LYS A 1 116 ? -22.800 7.855 45.820 1.00 67.06 116 LYS A O 1
ATOM 959 N N . LEU A 1 117 ? -21.782 6.318 44.544 1.00 63.50 117 LEU A N 1
ATOM 960 C CA . LEU A 1 117 ? -22.452 5.167 45.140 1.00 63.50 117 LEU A CA 1
ATOM 961 C C . LEU A 1 117 ? -21.599 4.621 46.283 1.00 63.50 117 LEU A C 1
ATOM 963 O O . LEU A 1 117 ? -20.379 4.539 46.174 1.00 63.50 117 LEU A O 1
ATOM 967 N N . ASP A 1 118 ? -22.224 4.177 47.370 1.00 77.31 118 ASP A N 1
ATOM 968 C CA . ASP A 1 118 ? -21.478 3.429 48.373 1.00 77.31 118 ASP A CA 1
ATOM 969 C C . ASP A 1 118 ? -20.946 2.109 47.774 1.00 77.31 118 ASP A C 1
ATOM 971 O O . ASP A 1 118 ? -21.497 1.537 46.823 1.00 77.31 118 ASP A O 1
ATOM 975 N N . SER A 1 119 ? -19.844 1.620 48.347 1.00 74.81 119 SER A N 1
ATOM 976 C CA . SER A 1 119 ? -19.115 0.438 47.866 1.00 74.81 119 SER A CA 1
ATOM 977 C C . SER A 1 119 ? -20.010 -0.792 47.683 1.00 74.81 119 SER A C 1
ATOM 979 O O . SER A 1 119 ? -19.790 -1.581 46.759 1.00 74.81 119 SER A O 1
ATOM 981 N N . ASP A 1 120 ? -21.027 -0.968 48.528 1.00 75.19 120 ASP A N 1
ATOM 982 C CA . ASP A 1 120 ? -21.908 -2.131 48.471 1.00 75.19 120 ASP A CA 1
ATOM 983 C C . ASP A 1 120 ? -22.985 -1.988 47.395 1.00 75.19 120 ASP A C 1
ATOM 985 O O . ASP A 1 120 ? -23.255 -2.959 46.678 1.00 75.19 120 ASP A O 1
ATOM 989 N N . THR A 1 121 ? -23.537 -0.790 47.204 1.00 69.88 121 THR A N 1
ATOM 990 C CA . THR A 1 121 ? -24.455 -0.499 46.094 1.00 69.88 121 THR A CA 1
ATOM 991 C C . THR A 1 121 ? -23.759 -0.656 44.742 1.00 69.88 121 THR A C 1
ATOM 993 O O . THR A 1 121 ? -24.276 -1.346 43.858 1.00 69.88 121 THR A O 1
ATOM 996 N N . TRP A 1 122 ? -22.534 -0.140 44.593 1.00 73.25 122 TRP A N 1
ATOM 997 C CA . TRP A 1 122 ? -21.761 -0.323 43.361 1.00 73.25 122 TRP A CA 1
ATOM 998 C C . TRP A 1 122 ? -21.450 -1.799 43.066 1.00 73.25 122 TRP A C 1
ATOM 1000 O O . TRP A 1 122 ? -21.578 -2.243 41.921 1.00 73.25 122 TRP A O 1
ATOM 1010 N N . LYS A 1 123 ? -21.065 -2.596 44.076 1.00 72.75 123 LYS A N 1
ATOM 1011 C CA . LYS A 1 123 ? -20.807 -4.039 43.891 1.00 72.75 123 LYS A CA 1
ATOM 1012 C C . LYS A 1 123 ? -22.030 -4.770 43.341 1.00 72.75 123 LYS A C 1
ATOM 1014 O O . LYS A 1 123 ? -21.863 -5.619 42.467 1.00 72.75 123 LYS A O 1
ATOM 1019 N N . LYS A 1 124 ? -23.232 -4.442 43.827 1.00 72.38 124 LYS A N 1
ATOM 1020 C CA . LYS A 1 124 ? -24.494 -5.053 43.376 1.00 72.38 124 LYS A CA 1
ATOM 1021 C C . LYS A 1 124 ? -24.811 -4.681 41.929 1.00 72.38 124 LYS A C 1
ATOM 1023 O O . LYS A 1 124 ? -25.004 -5.574 41.108 1.00 72.38 124 LYS A O 1
ATOM 1028 N N . VAL A 1 125 ? -24.750 -3.390 41.597 1.00 66.19 125 VAL A N 1
ATOM 1029 C CA . VAL A 1 125 ? -24.954 -2.891 40.225 1.00 66.19 125 VAL A CA 1
ATOM 1030 C C . VAL A 1 125 ? -23.960 -3.542 39.259 1.00 66.19 125 VAL A C 1
ATOM 1032 O O . VAL A 1 125 ? -24.343 -4.117 38.240 1.00 66.19 125 VAL A O 1
ATOM 1035 N N . ASN A 1 126 ? -22.673 -3.550 39.608 1.00 67.12 126 ASN A N 1
ATOM 1036 C CA . ASN A 1 126 ? -21.630 -4.134 38.769 1.00 67.12 126 ASN A CA 1
ATOM 1037 C C . ASN A 1 126 ? -21.770 -5.665 38.623 1.00 67.12 126 ASN A C 1
ATOM 1039 O O . ASN A 1 126 ? -21.455 -6.219 37.568 1.00 67.12 126 ASN A O 1
ATOM 1043 N N . ALA A 1 127 ? -22.265 -6.361 39.654 1.00 68.94 127 ALA A N 1
ATOM 1044 C CA . ALA A 1 127 ? -22.563 -7.791 39.587 1.00 68.94 127 ALA A CA 1
ATOM 1045 C C . ALA A 1 127 ? -23.723 -8.095 38.626 1.00 68.94 127 ALA A C 1
ATOM 1047 O O . ALA A 1 127 ? -23.597 -9.021 37.821 1.00 68.94 127 ALA A O 1
ATOM 1048 N N . ALA A 1 128 ? -24.789 -7.289 38.649 1.00 64.94 128 ALA A N 1
ATOM 1049 C CA . ALA A 1 128 ? -25.926 -7.408 37.737 1.00 64.94 128 ALA A CA 1
ATOM 1050 C C . ALA A 1 128 ? -25.508 -7.185 36.273 1.00 64.94 128 ALA A C 1
ATOM 1052 O O . ALA A 1 128 ? -25.760 -8.029 35.407 1.00 64.94 128 ALA A O 1
ATOM 1053 N N . PHE A 1 129 ? -24.765 -6.106 35.992 1.00 62.53 129 PHE A N 1
ATOM 1054 C CA . PHE A 1 129 ? -24.201 -5.861 34.658 1.00 62.53 129 PHE A CA 1
ATOM 1055 C C . PHE A 1 129 ? -23.262 -6.992 34.215 1.00 62.53 129 PHE A C 1
ATOM 1057 O O . PHE A 1 129 ? -23.385 -7.515 33.105 1.00 62.53 129 PHE A O 1
ATOM 1064 N N . GLY A 1 130 ? -22.357 -7.435 35.093 1.00 56.59 130 GLY A N 1
ATOM 1065 C CA . GLY A 1 130 ? -21.444 -8.542 34.809 1.00 56.59 130 GLY A CA 1
ATOM 1066 C C . GLY A 1 130 ? -22.152 -9.884 34.588 1.00 56.59 130 GLY A C 1
ATOM 1067 O O . GLY A 1 130 ? -21.632 -10.741 33.868 1.00 56.59 130 GLY A O 1
ATOM 1068 N N . PHE A 1 131 ? -23.320 -10.102 35.195 1.00 60.38 131 PHE A N 1
ATOM 1069 C CA . PHE A 1 131 ? -24.163 -11.267 34.934 1.00 60.38 131 PHE A CA 1
ATOM 1070 C C . PHE A 1 131 ? -24.742 -11.214 33.514 1.00 60.38 131 PHE A C 1
ATOM 1072 O O . PHE A 1 131 ? -24.564 -12.175 32.762 1.00 60.38 131 PHE A O 1
ATOM 1079 N N . LYS A 1 132 ? -25.316 -10.073 33.110 1.00 60.75 132 LYS A N 1
ATOM 1080 C CA . LYS A 1 132 ? -25.908 -9.873 31.777 1.00 60.75 132 LYS A CA 1
ATOM 1081 C C . LYS A 1 132 ? -24.886 -9.979 30.640 1.00 60.75 132 LYS A C 1
ATOM 1083 O O . LYS A 1 132 ? -25.148 -10.636 29.637 1.00 60.75 132 LYS A O 1
ATOM 1088 N N . ILE A 1 133 ? -23.684 -9.420 30.815 1.00 56.00 133 ILE A N 1
ATOM 1089 C CA . ILE A 1 133 ? -22.604 -9.503 29.809 1.00 56.00 133 ILE A CA 1
ATOM 1090 C C . ILE A 1 133 ? -22.164 -10.957 29.568 1.00 56.00 133 ILE A C 1
ATOM 1092 O O . ILE A 1 133 ? -21.909 -11.350 28.430 1.00 56.00 133 ILE A O 1
ATOM 1096 N N . ARG A 1 134 ? -22.071 -11.767 30.633 1.00 58.09 134 ARG A N 1
ATOM 1097 C CA . ARG A 1 134 ? -21.638 -13.174 30.546 1.00 58.09 134 ARG A CA 1
ATOM 1098 C C . ARG A 1 134 ? -22.680 -14.092 29.918 1.00 58.09 134 ARG A C 1
ATOM 1100 O O . ARG A 1 134 ? -22.311 -15.119 29.361 1.00 58.09 134 ARG A O 1
ATOM 1107 N N . HIS A 1 135 ? -23.948 -13.712 29.981 1.00 55.25 135 HIS A N 1
ATOM 1108 C CA . HIS A 1 135 ? -25.061 -14.520 29.506 1.00 55.25 135 HIS A CA 1
ATOM 1109 C C . HIS A 1 135 ? -25.795 -13.780 28.390 1.00 55.25 135 HIS A C 1
ATOM 1111 O O . HIS A 1 135 ? -26.989 -13.555 28.525 1.00 55.25 135 HIS A O 1
ATOM 1117 N N . LYS A 1 136 ? -25.088 -13.365 27.318 1.00 49.75 136 LYS A N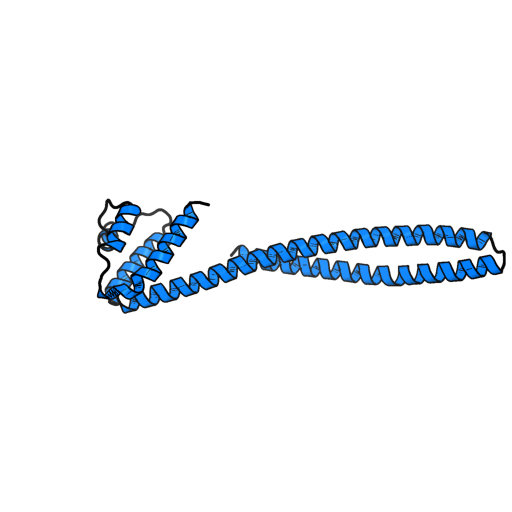 1
ATOM 1118 C CA . LYS A 1 136 ? -25.676 -12.717 26.123 1.00 49.75 136 LYS A CA 1
ATOM 1119 C C . LYS A 1 136 ? -27.077 -13.292 25.838 1.00 49.75 136 LYS A C 1
ATOM 1121 O O . LYS A 1 136 ? -27.175 -14.464 25.491 1.00 49.75 136 LYS A O 1
ATOM 1126 N N . ASN A 1 137 ? -28.113 -12.463 25.992 1.00 46.06 137 ASN A N 1
ATOM 1127 C CA . ASN A 1 137 ? -29.554 -12.772 25.877 1.00 46.06 137 ASN A CA 1
ATOM 1128 C C . ASN A 1 137 ? -30.289 -13.358 27.102 1.00 46.06 137 ASN A C 1
ATOM 1130 O O . ASN A 1 137 ? -31.435 -13.774 26.965 1.00 46.06 137 ASN A O 1
ATOM 1134 N N . ALA A 1 138 ? -29.719 -13.339 28.305 1.00 47.12 138 ALA A N 1
ATOM 1135 C CA . ALA A 1 138 ? -30.490 -13.481 29.539 1.00 47.12 138 ALA A CA 1
ATOM 1136 C C . ALA A 1 138 ? -30.935 -12.091 30.020 1.00 47.12 138 ALA A C 1
ATOM 1138 O O . ALA A 1 138 ? -30.118 -11.166 30.093 1.00 47.12 138 ALA A O 1
ATOM 1139 N N . GLY A 1 139 ? -32.221 -11.944 30.352 1.00 47.00 139 GLY A N 1
ATOM 1140 C CA . GLY A 1 139 ? -32.703 -10.805 31.134 1.00 47.00 139 GLY A CA 1
ATOM 1141 C C . GLY A 1 139 ? -31.908 -10.658 32.438 1.00 47.00 139 GLY A C 1
ATOM 1142 O O . GLY A 1 139 ? -31.176 -11.568 32.850 1.00 47.00 139 GLY A O 1
ATOM 1143 N N . PHE A 1 140 ? -32.014 -9.500 33.088 1.00 43.91 140 PHE A N 1
ATOM 1144 C CA . PHE A 1 140 ? -31.505 -9.394 34.454 1.00 43.91 140 PHE A CA 1
ATOM 1145 C C . PHE A 1 140 ? -32.284 -10.383 35.341 1.00 43.91 140 PHE A C 1
ATOM 1147 O O . PHE A 1 140 ? -33.385 -10.805 34.997 1.00 43.91 140 PHE A O 1
ATOM 1154 N N . ARG A 1 141 ? -31.699 -10.861 36.447 1.00 48.00 141 ARG A N 1
ATOM 1155 C CA . ARG A 1 141 ? -32.494 -11.675 37.379 1.00 48.00 141 ARG A CA 1
ATOM 1156 C C . ARG A 1 141 ? -33.522 -10.752 38.032 1.00 48.00 141 ARG A C 1
ATOM 1158 O O . ARG A 1 141 ? -33.181 -9.626 38.357 1.00 48.00 141 ARG A O 1
ATOM 1165 N N . GLU A 1 142 ? -34.702 -11.265 38.348 1.00 45.47 142 GLU A N 1
ATOM 1166 C CA . GLU A 1 142 ? -35.806 -10.544 39.018 1.00 45.47 142 GLU A CA 1
ATOM 1167 C C . GLU A 1 142 ? -35.368 -9.752 40.277 1.00 45.47 142 GLU A C 1
ATOM 1169 O O . GLU A 1 142 ? -35.892 -8.699 40.621 1.00 45.47 142 GLU A O 1
ATOM 1174 N N . LYS A 1 143 ? -34.321 -10.232 40.960 1.00 45.75 143 LYS A N 1
ATOM 1175 C CA . LYS A 1 143 ? -33.722 -9.606 42.156 1.00 45.75 143 LYS A CA 1
ATOM 1176 C C . LYS A 1 143 ? -32.771 -8.447 41.835 1.00 45.75 143 LYS A C 1
ATOM 1178 O O . LYS A 1 143 ? -32.520 -7.605 42.691 1.00 45.75 143 LYS A O 1
ATOM 1183 N N . ASP A 1 144 ? -32.224 -8.449 40.626 1.00 37.66 144 ASP A N 1
ATOM 1184 C CA . ASP A 1 144 ? -31.334 -7.434 40.067 1.00 37.66 144 ASP A CA 1
ATOM 1185 C C . ASP A 1 144 ? -32.141 -6.336 39.336 1.00 37.66 144 ASP A C 1
ATOM 1187 O O . ASP A 1 144 ? -31.667 -5.208 39.224 1.00 37.66 144 ASP A O 1
ATOM 1191 N N . GLU A 1 145 ? -33.371 -6.638 38.894 1.00 39.09 145 GLU A N 1
ATOM 1192 C CA . GLU A 1 145 ? -34.298 -5.721 38.199 1.00 39.09 145 GLU A CA 1
ATOM 1193 C C . GLU A 1 145 ? -34.843 -4.606 39.100 1.00 39.09 145 GLU A C 1
ATOM 1195 O O . GLU A 1 145 ? -34.922 -3.455 38.670 1.00 39.09 145 GLU A O 1
ATOM 1200 N N . ILE A 1 146 ? -35.089 -4.897 40.384 1.00 43.41 146 ILE A N 1
ATOM 1201 C CA . ILE A 1 146 ? -35.526 -3.907 41.392 1.00 43.41 146 ILE A CA 1
ATOM 1202 C C . ILE A 1 146 ? -34.541 -2.726 41.503 1.00 43.41 146 ILE A C 1
ATOM 1204 O O . ILE A 1 146 ? -34.931 -1.618 41.865 1.00 43.41 146 ILE A O 1
ATOM 1208 N N . TYR A 1 147 ? -33.265 -2.949 41.176 1.00 41.59 147 TYR A N 1
ATOM 1209 C CA . TYR A 1 147 ? -32.216 -1.935 41.265 1.00 41.59 147 TYR A CA 1
ATOM 1210 C C . TYR A 1 147 ? -31.988 -1.152 39.964 1.00 41.59 147 TYR A C 1
ATOM 1212 O O . TYR A 1 147 ? -31.220 -0.190 39.994 1.00 41.59 147 TYR A O 1
ATOM 1220 N N . ILE A 1 148 ? -32.590 -1.557 38.834 1.00 47.38 148 ILE A N 1
ATOM 1221 C CA . ILE A 1 148 ? -32.216 -1.045 37.503 1.00 47.38 148 ILE A CA 1
ATOM 1222 C C . ILE A 1 148 ? -33.261 -0.120 36.866 1.00 47.38 148 ILE A C 1
ATOM 1224 O O . ILE A 1 148 ? -32.817 0.745 36.125 1.00 47.38 148 ILE A O 1
ATOM 1228 N N . LEU A 1 149 ? -34.565 -0.221 37.170 1.00 43.19 149 LEU A N 1
ATOM 1229 C CA . LEU A 1 149 ? -35.618 0.819 37.031 1.00 43.19 149 LEU A CA 1
ATOM 1230 C C . LEU A 1 149 ? -37.001 0.158 36.912 1.00 43.19 149 LEU A C 1
ATOM 1232 O O . LEU A 1 149 ? -37.137 -0.930 36.362 1.00 43.19 149 LEU A O 1
ATOM 1236 N N . HIS A 1 150 ? -38.017 0.854 37.426 1.00 39.88 150 HIS A N 1
ATOM 1237 C CA . HIS A 1 150 ? -39.437 0.518 37.330 1.00 39.88 150 HIS A CA 1
ATOM 1238 C C . HIS A 1 150 ? -39.851 0.153 35.890 1.00 39.88 150 HIS A C 1
ATOM 1240 O O . HIS A 1 150 ? -39.743 0.969 34.976 1.00 39.88 150 HIS A O 1
ATOM 1246 N N . GLU A 1 151 ? -40.343 -1.075 35.707 1.00 41.72 151 GLU A N 1
ATOM 1247 C CA . GLU A 1 151 ? -40.814 -1.611 34.429 1.00 41.72 151 GLU A CA 1
ATOM 1248 C C . GLU A 1 151 ? -41.985 -0.790 33.875 1.00 41.72 151 GLU A C 1
ATOM 1250 O O . GLU A 1 151 ? -43.030 -0.689 34.520 1.00 41.72 151 GLU A O 1
ATOM 1255 N N . ASN A 1 152 ? -41.761 -0.204 32.691 1.00 40.34 152 ASN A N 1
ATOM 1256 C CA . ASN A 1 152 ? -42.705 0.278 31.663 1.00 40.34 152 ASN A CA 1
ATOM 1257 C C . ASN A 1 152 ? -42.232 1.563 30.967 1.00 40.34 152 ASN A C 1
ATOM 1259 O O . ASN A 1 152 ? -42.933 2.037 30.082 1.00 40.34 152 ASN A O 1
ATOM 1263 N N . GLN A 1 153 ? -41.058 2.108 31.311 1.00 41.91 153 GLN A N 1
ATOM 1264 C CA . GLN A 1 153 ? -40.529 3.278 30.611 1.00 41.91 153 GLN A CA 1
ATOM 1265 C C . GLN A 1 153 ? -39.786 2.911 29.318 1.00 41.91 153 GLN A C 1
ATOM 1267 O O . GLN A 1 153 ? -38.788 2.189 29.328 1.00 41.91 153 GLN A O 1
ATOM 1272 N N . THR A 1 154 ? -40.271 3.455 28.208 1.00 49.34 154 THR A N 1
ATOM 1273 C CA . THR A 1 154 ? -39.572 3.613 26.926 1.00 49.34 154 THR A CA 1
ATOM 1274 C C . THR A 1 154 ? -38.287 4.437 27.081 1.00 49.34 154 THR A C 1
ATOM 1276 O O . THR A 1 154 ? -38.080 5.114 28.091 1.00 49.34 154 THR A O 1
ATOM 1279 N N . ILE A 1 155 ? -37.398 4.391 26.080 1.00 48.44 155 ILE A N 1
ATOM 1280 C CA . ILE A 1 155 ? -36.173 5.213 26.067 1.00 48.44 155 ILE A CA 1
ATOM 1281 C C . ILE A 1 155 ? -36.536 6.700 26.172 1.00 48.44 155 ILE A C 1
ATOM 1283 O O . ILE A 1 155 ? -35.886 7.424 26.929 1.00 48.44 155 ILE A O 1
ATOM 1287 N N . GLU A 1 156 ? -37.608 7.144 25.507 1.00 52.03 156 GLU A N 1
ATOM 1288 C CA . GLU A 1 156 ? -38.110 8.510 25.650 1.00 52.03 156 GLU A CA 1
ATOM 1289 C C . GLU A 1 156 ? -38.538 8.829 27.090 1.00 52.03 156 GLU A C 1
ATOM 1291 O O . GLU A 1 156 ? -38.173 9.878 27.622 1.00 52.03 156 GLU A O 1
ATOM 1296 N N . GLU A 1 157 ? -39.242 7.917 27.763 1.00 51.66 157 GLU A N 1
ATOM 1297 C CA . GLU A 1 157 ? -39.682 8.105 29.151 1.00 51.66 157 GLU A CA 1
ATOM 1298 C C . GLU A 1 157 ? -38.510 8.071 30.153 1.00 51.66 157 GLU A C 1
ATOM 1300 O O . GLU A 1 157 ? -38.524 8.799 31.152 1.00 51.66 157 GLU A O 1
ATOM 1305 N N . ALA A 1 158 ? -37.469 7.280 29.880 1.00 50.31 158 ALA A N 1
ATOM 1306 C CA . ALA A 1 158 ? -36.238 7.249 30.667 1.00 50.31 158 ALA A CA 1
ATOM 1307 C C . ALA A 1 158 ? -35.420 8.544 30.503 1.00 50.31 158 ALA A C 1
ATOM 1309 O O . ALA A 1 158 ? -34.900 9.074 31.488 1.00 50.31 158 ALA A O 1
ATOM 1310 N N . ILE A 1 159 ? -35.351 9.098 29.285 1.00 53.69 159 ILE A N 1
ATOM 1311 C CA . ILE A 1 159 ? -34.728 10.403 29.009 1.00 53.69 159 ILE A CA 1
ATOM 1312 C C . ILE A 1 159 ? -35.534 11.532 29.666 1.00 53.69 159 ILE A C 1
ATOM 1314 O O . ILE A 1 159 ? -34.956 12.442 30.263 1.00 53.69 159 ILE A O 1
ATOM 1318 N N . GLU A 1 160 ? -36.864 11.469 29.622 1.00 58.78 160 GLU A N 1
ATOM 1319 C CA . GLU A 1 160 ? -37.729 12.462 30.261 1.00 58.78 160 GLU A CA 1
ATOM 1320 C C . GLU A 1 160 ? -37.584 12.443 31.792 1.00 58.78 160 GLU A C 1
ATOM 1322 O O . GLU A 1 160 ? -37.482 13.501 32.421 1.00 58.78 160 GLU A O 1
ATOM 1327 N N . GLN A 1 161 ? -37.496 11.257 32.406 1.00 55.75 161 GLN A N 1
ATOM 1328 C CA . GLN A 1 161 ? -37.196 11.130 33.835 1.00 55.75 161 GLN A CA 1
ATOM 1329 C C . GLN A 1 161 ? -35.784 11.599 34.179 1.00 55.75 161 GLN A C 1
ATOM 1331 O O . GLN A 1 161 ? -35.607 12.263 35.202 1.00 55.75 161 GLN A O 1
ATOM 1336 N N . PHE A 1 162 ? -34.799 11.295 33.334 1.00 58.56 162 PHE A N 1
ATOM 1337 C CA . PHE A 1 162 ? -33.437 11.801 33.467 1.00 58.56 162 PHE A CA 1
ATOM 1338 C C . PHE A 1 162 ? -33.399 13.335 33.403 1.00 58.56 162 PHE A C 1
ATOM 1340 O O . PHE A 1 162 ? -32.641 13.960 34.137 1.00 58.56 162 PHE A O 1
ATOM 1347 N N . GLU A 1 163 ? -34.238 13.972 32.587 1.00 60.62 163 GLU A N 1
ATOM 1348 C CA . GLU A 1 163 ? -34.306 15.433 32.505 1.00 60.62 163 GLU A CA 1
ATOM 1349 C C . GLU A 1 163 ? -35.069 16.072 33.677 1.00 60.62 163 GLU A C 1
ATOM 1351 O O . GLU A 1 163 ? -34.643 17.124 34.167 1.00 60.62 163 GLU A O 1
ATOM 1356 N N . LYS A 1 164 ? -36.158 15.449 34.151 1.00 59.16 164 LYS A N 1
ATOM 1357 C CA . LYS A 1 164 ? -37.037 15.985 35.212 1.00 59.16 164 LYS A CA 1
ATOM 1358 C C . LYS A 1 164 ? -36.587 15.677 36.640 1.00 59.16 164 LYS A C 1
ATOM 1360 O O . LYS A 1 164 ? -36.826 16.483 37.532 1.00 59.16 164 LYS A O 1
ATOM 1365 N N . SER A 1 165 ? -35.976 14.518 36.855 1.00 52.75 165 SER A N 1
ATOM 1366 C CA . SER A 1 165 ? -35.778 13.908 38.184 1.00 52.75 165 SER A CA 1
ATOM 1367 C C . SER A 1 165 ? -34.300 13.719 38.520 1.00 52.75 165 SER A C 1
ATOM 1369 O O . SER A 1 165 ? -33.962 12.948 39.418 1.00 52.75 165 SER A O 1
ATOM 1371 N N . PHE A 1 166 ? -33.404 14.375 37.775 1.00 53.28 166 PHE A N 1
ATOM 1372 C CA . PHE A 1 166 ? -31.972 14.223 37.989 1.00 53.28 166 PHE A CA 1
ATOM 1373 C C . PHE A 1 166 ? -31.587 14.734 39.381 1.00 53.28 166 PHE A C 1
ATOM 1375 O O . PHE A 1 166 ? -31.902 15.885 39.687 1.00 53.28 166 PHE A O 1
ATOM 1382 N N . PRO A 1 167 ? -30.907 13.932 40.220 1.00 53.28 167 PRO A N 1
ATOM 1383 C CA . PRO A 1 167 ? -30.571 14.359 41.571 1.00 53.28 167 PRO A CA 1
ATOM 1384 C C . PRO A 1 167 ? -29.698 15.615 41.546 1.00 53.28 167 PRO A C 1
ATOM 1386 O O . PRO A 1 167 ? -28.695 15.661 40.827 1.00 53.28 167 PRO A O 1
ATOM 1389 N N . ASP A 1 168 ? -30.043 16.615 42.356 1.00 53.28 168 ASP A N 1
ATOM 1390 C CA . ASP A 1 168 ? -29.295 17.878 42.424 1.00 53.28 168 ASP A CA 1
ATOM 1391 C C . ASP A 1 168 ? -27.831 17.664 42.836 1.00 53.28 168 ASP A C 1
ATOM 1393 O O . ASP A 1 168 ? -26.930 18.318 42.306 1.00 53.28 168 ASP A O 1
ATOM 1397 N N . ASP A 1 169 ? -27.575 16.661 43.680 1.00 46.50 169 ASP A N 1
ATOM 1398 C CA . ASP A 1 169 ? -26.234 16.228 44.103 1.00 46.50 169 ASP A CA 1
ATOM 1399 C C . ASP A 1 169 ? -25.392 15.652 42.946 1.00 46.50 169 ASP A C 1
ATOM 1401 O O . ASP A 1 169 ? -24.176 15.452 43.053 1.00 46.50 169 ASP A O 1
ATOM 1405 N N . LEU A 1 170 ? -26.036 15.361 41.811 1.00 43.84 170 LEU A N 1
ATOM 1406 C CA . LEU A 1 170 ? -25.432 14.825 40.598 1.00 43.84 170 LEU A CA 1
ATOM 1407 C C . LEU A 1 170 ? -25.436 15.806 39.429 1.00 43.84 170 LEU A C 1
ATOM 1409 O O . LEU A 1 170 ? -24.859 15.463 38.403 1.00 43.84 170 LEU A O 1
ATOM 1413 N N . LYS A 1 171 ? -26.013 17.008 39.556 1.00 64.25 171 LYS A N 1
ATOM 1414 C CA . LYS A 1 171 ? -26.290 17.928 38.434 1.00 64.25 171 LYS A CA 1
ATOM 1415 C C . LYS A 1 171 ? -25.118 18.177 37.474 1.00 64.25 171 LYS A C 1
ATOM 1417 O O . LYS A 1 171 ? -25.339 18.322 36.273 1.00 64.25 171 LYS A O 1
ATOM 1422 N N . ASP A 1 172 ? -23.880 18.148 37.966 1.00 62.06 172 ASP A N 1
ATOM 1423 C CA . ASP A 1 172 ? -22.670 18.359 37.158 1.00 62.06 172 ASP A CA 1
ATOM 1424 C C . ASP A 1 172 ? -22.448 17.247 36.111 1.00 62.06 172 ASP A C 1
ATOM 1426 O O . ASP A 1 172 ? -21.839 17.470 35.064 1.00 62.06 172 ASP A O 1
ATOM 1430 N N . PHE A 1 173 ? -23.015 16.059 36.344 1.00 51.84 173 PHE A N 1
ATOM 1431 C CA . PHE A 1 173 ? -22.954 14.897 35.453 1.00 51.84 173 PHE A CA 1
ATOM 1432 C C . PHE A 1 173 ? -24.096 14.850 34.438 1.00 51.84 173 PHE A C 1
ATOM 1434 O O . PHE A 1 173 ? -24.038 14.054 33.498 1.00 51.84 173 PHE A O 1
ATOM 1441 N N . LYS A 1 174 ? -25.097 15.731 34.568 1.00 62.31 174 LYS A N 1
ATOM 1442 C CA . LYS A 1 174 ? -26.277 15.755 33.696 1.00 62.31 174 LYS A CA 1
ATOM 1443 C C . LYS A 1 174 ? -25.897 16.005 32.236 1.00 62.31 174 LYS A C 1
ATOM 1445 O O . LYS A 1 174 ? -26.287 15.259 31.345 1.00 62.31 174 LYS A O 1
ATOM 1450 N N . ASN A 1 175 ? -25.061 17.011 31.988 1.00 63.38 175 ASN A N 1
ATOM 1451 C CA . ASN A 1 175 ? -24.613 17.345 30.634 1.00 63.38 175 ASN A CA 1
ATOM 1452 C C . ASN A 1 175 ? -23.716 16.259 30.004 1.00 63.38 175 ASN A C 1
ATOM 1454 O O . ASN A 1 175 ? -23.945 15.913 28.844 1.00 63.38 175 ASN A O 1
ATOM 1458 N N . PRO A 1 176 ? -22.716 15.696 30.713 1.00 58.28 176 PRO A N 1
ATOM 1459 C CA . PRO A 1 176 ? -21.963 14.542 30.221 1.00 58.28 176 PRO A CA 1
ATOM 1460 C C . PRO A 1 176 ? -22.840 13.338 29.858 1.00 58.28 176 PRO A C 1
ATOM 1462 O O . PRO A 1 176 ? -22.676 12.778 28.779 1.00 58.28 176 PRO A O 1
ATOM 1465 N N . LEU A 1 177 ? -23.793 12.969 30.716 1.00 59.22 177 LEU A N 1
ATOM 1466 C CA . LEU A 1 177 ? -24.699 11.841 30.482 1.00 59.22 177 LEU A CA 1
ATOM 1467 C C . LEU A 1 177 ? -25.653 12.088 29.308 1.00 59.22 177 LEU A C 1
ATOM 1469 O O . LEU A 1 177 ? -25.854 11.198 28.488 1.00 59.22 177 LEU A O 1
ATOM 1473 N N . LYS A 1 178 ? -26.156 13.317 29.157 1.00 67.25 178 LYS A N 1
ATOM 1474 C CA . LYS A 1 178 ? -26.969 13.714 28.002 1.00 67.25 178 LYS A CA 1
ATOM 1475 C C . LYS A 1 178 ? -26.229 13.529 26.677 1.00 67.25 178 LYS A C 1
ATOM 1477 O O . LYS A 1 178 ? -26.774 12.950 25.745 1.00 67.25 178 LYS A O 1
ATOM 1482 N N . LYS A 1 179 ? -24.955 13.934 26.617 1.00 63.28 179 LYS A N 1
ATOM 1483 C CA . LYS A 1 179 ? -24.109 13.722 25.430 1.00 63.28 179 LYS A CA 1
ATOM 1484 C C . LYS A 1 179 ? -23.895 12.242 25.113 1.00 63.28 179 LYS A C 1
ATOM 1486 O O . LYS A 1 179 ? -23.763 11.893 23.946 1.00 63.28 179 LYS A O 1
ATOM 1491 N N . VAL A 1 180 ? -23.846 11.382 26.134 1.00 56.62 180 VAL A N 1
ATOM 1492 C CA . VAL A 1 180 ? -23.759 9.925 25.944 1.00 56.62 180 VAL A CA 1
ATOM 1493 C C . VAL A 1 180 ? -25.049 9.389 25.321 1.00 56.62 180 VAL A C 1
ATOM 1495 O O . VAL A 1 180 ? -24.965 8.626 24.366 1.00 56.62 180 VAL A O 1
ATOM 1498 N N . PHE A 1 181 ? -26.222 9.825 25.788 1.00 56.78 181 PHE A N 1
ATOM 1499 C CA . PHE A 1 181 ? -27.503 9.430 25.190 1.00 56.78 181 PHE A CA 1
ATOM 1500 C C . PHE A 1 181 ? -27.655 9.919 23.743 1.00 56.78 181 PHE A C 1
ATOM 1502 O O . PHE A 1 181 ? -27.983 9.123 22.871 1.00 56.78 181 PHE A O 1
ATOM 1509 N N . GLU A 1 182 ? -27.319 11.179 23.455 1.00 63.44 182 GLU A N 1
ATOM 1510 C CA . GLU A 1 182 ? -27.349 11.733 22.088 1.00 63.44 182 GLU A CA 1
ATOM 1511 C C . GLU A 1 182 ? -26.389 11.008 21.125 1.00 63.44 182 GLU A C 1
ATOM 1513 O O . GLU A 1 182 ? -26.645 10.931 19.924 1.00 63.44 182 GLU A O 1
ATOM 1518 N N . ALA A 1 183 ? -25.264 10.496 21.634 1.00 54.00 183 ALA A N 1
ATOM 1519 C CA . ALA A 1 183 ? -24.319 9.715 20.841 1.00 54.00 183 ALA A CA 1
ATOM 1520 C C . ALA A 1 183 ? -24.826 8.292 20.554 1.00 54.00 183 ALA A C 1
ATOM 1522 O O . ALA A 1 183 ? -24.555 7.768 19.478 1.00 54.00 183 ALA A O 1
ATOM 1523 N N . LEU A 1 184 ? -25.553 7.682 21.496 1.00 48.75 184 LEU A N 1
ATOM 1524 C CA . LEU A 1 184 ? -26.171 6.365 21.318 1.00 48.75 184 LEU A CA 1
ATOM 1525 C C . LEU A 1 184 ? -27.343 6.418 20.326 1.00 48.75 184 LEU A C 1
ATOM 1527 O O . LEU A 1 184 ? -27.450 5.546 19.475 1.00 48.75 184 LEU A O 1
ATOM 1531 N N . ASP A 1 185 ? -28.155 7.474 20.369 1.00 53.34 185 ASP A N 1
ATOM 1532 C CA . ASP A 1 185 ? -29.313 7.657 19.477 1.00 53.34 185 ASP A CA 1
ATOM 1533 C C . ASP A 1 185 ? -28.901 7.819 17.998 1.00 53.34 185 ASP A C 1
ATOM 1535 O O . ASP A 1 185 ? -29.485 7.242 17.080 1.00 53.34 185 ASP A O 1
ATOM 1539 N N . LYS A 1 186 ? -27.793 8.532 17.757 1.00 59.06 186 LYS A N 1
ATOM 1540 C CA . LYS A 1 186 ? -27.192 8.646 16.418 1.00 59.06 186 LYS A CA 1
ATOM 1541 C C . LYS A 1 186 ? -26.572 7.342 15.920 1.00 59.06 186 LYS A C 1
ATOM 1543 O O . LYS A 1 186 ? -26.435 7.181 14.717 1.00 59.06 186 LYS A O 1
ATOM 1548 N N . TRP A 1 187 ? -26.176 6.446 16.823 1.00 47.28 187 TRP A N 1
ATOM 1549 C CA . TRP A 1 187 ? -25.532 5.178 16.478 1.00 47.28 187 TRP A CA 1
ATOM 1550 C C . TRP A 1 187 ? -26.531 4.129 15.976 1.00 47.28 187 TRP A C 1
ATOM 1552 O O . TRP A 1 187 ? -26.190 3.359 15.090 1.00 47.28 187 TRP A O 1
ATOM 1562 N N . ASP A 1 188 ? -27.756 4.105 16.506 1.00 40.69 188 ASP A N 1
ATOM 1563 C CA . ASP A 1 188 ? -28.807 3.173 16.056 1.00 40.69 188 ASP A CA 1
ATOM 1564 C C . ASP A 1 188 ? -29.510 3.635 14.759 1.00 40.69 188 ASP A C 1
ATOM 1566 O O . ASP A 1 188 ? -30.360 2.925 14.219 1.00 40.69 188 ASP A O 1
ATOM 1570 N N . SER A 1 189 ? -29.146 4.819 14.252 1.00 43.88 189 SER A N 1
ATOM 1571 C CA . SER A 1 189 ? -29.720 5.449 13.055 1.00 43.88 189 SER A CA 1
ATOM 1572 C C . SER A 1 189 ? -28.879 5.272 11.773 1.00 43.88 189 SER A C 1
ATOM 1574 O O . SER A 1 189 ? -29.345 5.689 10.710 1.00 43.88 189 SER A O 1
ATOM 1576 N N . ASP A 1 190 ? -27.688 4.661 11.866 1.00 37.03 190 ASP A N 1
ATOM 1577 C CA . ASP A 1 190 ? -26.757 4.338 10.759 1.00 37.03 190 ASP A CA 1
ATOM 1578 C C . ASP A 1 190 ? -26.627 2.812 10.552 1.00 37.03 190 ASP A C 1
ATOM 1580 O O . ASP A 1 190 ? -26.521 2.375 9.380 1.00 37.03 190 ASP A O 1
#

pLDDT: mean 72.63, std 19.84, range [37.03, 96.44]

Sequence (190 aa):
MDSINNLYRNFKDLKDLKLKNLNLQKSLKPMGQEQEELFDDMAKNLENLRWDGCIINVEELKKNSKQISQMMGQQNKITESTLSMIEEISNLLNSQENLSCYKRWVSYFITEVKEKLDSDTWKKVNAAFGFKIRHKNAGFREKDEIYILHENQTIEEAIEQFEKSFPDDLKDFKNPLKKVFEALDKWDSD

Secondary structure (DSSP, 8-state):
-HHHHHHHHHHHHHHHHHHHHHHHHHHHHHHHHHHHHHHHHHHHHHHTT-HHHHHHHHHHHHHHHHHHHHHHHHHHHHHHHHHHHHHHHHHHHHHHHHHHHHHHHHHHHHHHHHHHS-HHHHHHHHHHHHHHHHTTTPPPPHHHHTTT--TT--HHHHHHHHHHS--GGGGGGHHHHHHHHHHHHHHTT-

Foldseek 3Di:
DVLVVVLVVLVVVLVVLVVVLVVLVVVLVVLVVVLVVLVVQLVVCVVVVVVVSNVVSVVVNVVSVVVNVVSVVVNVVSVVVNVVSVVVNVVSVVVVVVVVVVVVLVVVVLVVVPVPDDVVLNVLLVVQVVVCVVVPPDDGPPVSVVSVDDPDDDPVRVVVCLVVVPDPVCVVCSVVVVVVSVVVVVVVVD

Organism: NCBI:txid1213867